Protein AF-A0A958J4R9-F1 (afdb_monomer_lite)

Foldseek 3Di:
DPDPQPFAPADPFARGDCVVVQVVQQVVCVVQQFAACVRHDVVCAKDWFWWWFDDPDTAIEIEMHHPDDQDPLLCQQPSHYYFYDRGDGSLSVCLQAQAGRHHAWGWDAGPVGITTTHHRVVPPQWPPSVCLSVPALEEETERADPVVVVCVVVVHDDPDDPPPDDDDDCSDRDRDNQWYHYQYQPDALLVQQCVQDVVDPVLNCSFQPPCVVVLVVCCVPPNNSVSSRVSLVRTDDPSSVVSSVVSSVVSVCVVCPPPPDRHTDRVPPPDDD

Structure (mmCIF, N/CA/C/O backbone):
data_AF-A0A958J4R9-F1
#
_entry.id   AF-A0A958J4R9-F1
#
loop_
_atom_site.group_PDB
_atom_site.id
_atom_site.type_symbol
_atom_site.label_atom_id
_atom_site.label_alt_id
_atom_site.label_comp_id
_atom_site.label_asym_id
_atom_site.label_entity_id
_atom_site.label_seq_id
_atom_site.pdbx_PDB_ins_code
_atom_site.Cartn_x
_atom_site.Cartn_y
_atom_site.Cartn_z
_atom_site.occupancy
_atom_site.B_iso_or_equiv
_atom_site.auth_seq_id
_atom_site.auth_comp_id
_atom_site.auth_asym_id
_atom_site.auth_atom_id
_atom_site.pdbx_PDB_model_num
ATOM 1 N N . LEU A 1 1 ? 3.960 20.049 -30.242 1.00 29.66 1 LEU A N 1
ATOM 2 C CA . LEU A 1 1 ? 3.487 18.645 -30.203 1.00 29.66 1 LEU A CA 1
ATOM 3 C C . LEU A 1 1 ? 3.230 18.275 -28.747 1.00 29.66 1 LEU A C 1
ATOM 5 O O . LEU A 1 1 ? 4.137 17.824 -28.060 1.00 29.66 1 LEU A O 1
ATOM 9 N N . GLN A 1 2 ? 2.024 18.574 -28.260 1.00 25.55 2 GLN A N 1
ATOM 10 C CA . GLN A 1 2 ? 1.554 18.160 -26.936 1.00 25.55 2 GLN A CA 1
ATOM 11 C C . GLN A 1 2 ? 1.418 16.635 -26.951 1.00 25.55 2 GLN A C 1
ATOM 13 O O . GLN A 1 2 ? 0.607 16.083 -27.693 1.00 25.55 2 GLN A O 1
ATOM 18 N N . TYR A 1 3 ? 2.280 15.953 -26.202 1.00 29.58 3 TYR A N 1
ATOM 19 C CA . TYR A 1 3 ? 2.218 14.510 -26.027 1.00 29.58 3 TYR A CA 1
ATOM 20 C C . TYR A 1 3 ? 0.980 14.177 -25.189 1.00 29.58 3 TYR A C 1
ATOM 22 O O . TYR A 1 3 ? 1.004 14.290 -23.970 1.00 29.58 3 TYR A O 1
ATOM 30 N N . MET A 1 4 ? -0.106 13.763 -25.846 1.00 29.11 4 MET A N 1
ATOM 31 C CA . MET A 1 4 ? -1.226 13.105 -25.176 1.00 29.11 4 MET A CA 1
ATOM 32 C C . MET A 1 4 ? -0.814 11.666 -24.843 1.00 29.11 4 MET A C 1
ATOM 34 O O . MET A 1 4 ? -1.057 10.740 -25.614 1.00 29.11 4 MET A O 1
ATOM 38 N N . SER A 1 5 ? -0.111 11.496 -23.727 1.00 31.83 5 SER A N 1
ATOM 39 C CA . SER A 1 5 ? 0.012 10.209 -23.042 1.00 31.83 5 SER A CA 1
ATOM 40 C C . SER A 1 5 ? -1.010 10.210 -21.900 1.00 31.83 5 SER A C 1
ATOM 42 O O . SER A 1 5 ? -1.130 11.239 -21.238 1.00 31.83 5 SER A O 1
ATOM 44 N N . PRO A 1 6 ? -1.760 9.122 -21.653 1.00 35.34 6 PRO A N 1
ATOM 45 C CA . PRO A 1 6 ? -2.768 9.062 -20.599 1.00 35.34 6 PRO A CA 1
ATOM 46 C C . PRO A 1 6 ? -2.082 8.839 -19.243 1.00 35.34 6 PRO A C 1
ATOM 48 O O . PRO A 1 6 ? -2.201 7.786 -18.632 1.00 35.34 6 PRO A O 1
ATOM 51 N N . GLY A 1 7 ? -1.290 9.812 -18.812 1.00 43.66 7 GLY A N 1
ATOM 52 C CA . GLY A 1 7 ? -0.827 9.956 -17.438 1.00 43.66 7 GLY A CA 1
ATOM 53 C C . GLY A 1 7 ? -1.322 11.311 -16.950 1.00 43.66 7 GLY A C 1
ATOM 54 O O . GLY A 1 7 ? -1.432 12.229 -17.768 1.00 43.66 7 GLY A O 1
ATOM 55 N N . PRO A 1 8 ? -1.691 11.457 -15.673 1.00 50.00 8 PRO A N 1
ATOM 56 C CA . PRO A 1 8 ? -2.162 12.744 -15.208 1.00 50.00 8 PRO A CA 1
ATOM 57 C C . PRO A 1 8 ? -1.070 13.798 -15.391 1.00 50.00 8 PRO A C 1
ATOM 59 O O . PRO A 1 8 ? 0.100 13.538 -15.105 1.00 50.00 8 PRO A O 1
ATOM 62 N N . ASN A 1 9 ? -1.444 14.959 -15.928 1.00 49.28 9 ASN A N 1
ATOM 63 C CA . ASN A 1 9 ? -0.485 16.019 -16.220 1.00 49.28 9 ASN A CA 1
ATOM 64 C C . ASN A 1 9 ? 0.274 16.407 -14.935 1.00 49.28 9 ASN A C 1
ATOM 66 O O . ASN A 1 9 ? -0.344 16.465 -13.875 1.00 49.28 9 ASN A O 1
ATOM 70 N N . PRO A 1 10 ? 1.589 16.668 -15.002 1.00 53.97 10 PRO A N 1
ATOM 71 C CA . PRO A 1 10 ? 2.354 17.099 -13.835 1.00 53.97 10 PRO A CA 1
ATOM 72 C C . PRO A 1 10 ? 1.806 18.419 -13.271 1.00 53.97 10 PRO A C 1
ATOM 74 O O . PRO A 1 10 ? 1.334 19.274 -14.027 1.00 53.97 10 PRO A O 1
ATOM 77 N N . SER A 1 11 ? 1.906 18.602 -11.953 1.00 56.19 11 SER A N 1
ATOM 78 C CA . SER A 1 11 ? 1.660 19.893 -11.296 1.00 56.19 11 SER A CA 1
ATOM 79 C C . SER A 1 11 ? 2.975 20.669 -11.129 1.00 56.19 11 SER A C 1
ATOM 81 O O . SER A 1 11 ? 4.057 20.160 -11.419 1.00 56.19 11 SER A O 1
ATOM 83 N N . SER A 1 12 ? 2.919 21.903 -10.620 1.00 56.91 12 SER A N 1
ATOM 84 C CA . SER A 1 12 ? 4.130 22.649 -10.237 1.00 56.91 12 SER A CA 1
ATOM 85 C C . SER A 1 12 ? 4.923 21.993 -9.095 1.00 56.91 12 SER A C 1
ATOM 87 O O . SER A 1 12 ? 6.078 22.354 -8.882 1.00 56.91 12 SER A O 1
ATOM 89 N N . SER A 1 13 ? 4.322 21.043 -8.369 1.00 56.84 13 SER A N 1
ATOM 90 C CA . SER A 1 13 ? 4.868 20.420 -7.157 1.00 56.84 13 SER A CA 1
ATOM 91 C C . SER A 1 13 ? 5.126 18.913 -7.271 1.00 56.84 13 SER A C 1
ATOM 93 O O . SER A 1 13 ? 5.737 18.344 -6.369 1.00 56.84 13 SER A O 1
ATOM 95 N N . SER A 1 14 ? 4.676 18.244 -8.340 1.00 60.44 14 SER A N 1
ATOM 96 C CA . SER A 1 14 ? 4.722 16.778 -8.433 1.00 60.44 14 SER A CA 1
ATOM 97 C C . SER A 1 14 ? 4.713 16.253 -9.867 1.00 60.44 14 SER A C 1
ATOM 99 O O . SER A 1 14 ? 4.284 16.929 -10.804 1.00 60.44 14 SER A O 1
ATOM 101 N N . ILE A 1 15 ? 5.179 15.013 -10.025 1.00 66.00 15 ILE A N 1
ATOM 102 C CA . ILE A 1 15 ? 5.263 14.331 -11.319 1.00 66.00 15 ILE A CA 1
ATOM 103 C C . ILE A 1 15 ? 3.874 13.966 -11.874 1.00 66.00 15 ILE A C 1
ATOM 105 O O . ILE A 1 15 ? 3.698 13.960 -13.093 1.00 66.00 15 ILE A O 1
ATOM 109 N N . PHE A 1 16 ? 2.897 13.688 -11.006 1.00 73.00 16 PHE A N 1
ATOM 110 C CA . PHE A 1 16 ? 1.566 13.204 -11.381 1.00 73.00 16 PHE A CA 1
ATOM 111 C C . PHE A 1 16 ? 0.450 13.998 -10.683 1.00 73.00 16 PHE A C 1
ATOM 113 O O . PHE A 1 16 ? 0.517 14.199 -9.476 1.00 73.00 16 PHE A O 1
ATOM 120 N N . ASP A 1 17 ? -0.614 14.366 -11.407 1.00 78.94 17 ASP A N 1
ATOM 121 C CA . ASP A 1 17 ? -1.880 14.863 -10.828 1.00 78.94 17 ASP A CA 1
ATOM 122 C C . ASP A 1 17 ? -2.847 13.705 -10.460 1.00 78.94 17 ASP A C 1
ATOM 124 O O . ASP A 1 17 ? -3.530 13.141 -11.315 1.00 78.94 17 ASP A O 1
ATOM 128 N N . PRO A 1 18 ? -2.986 13.317 -9.186 1.00 83.31 18 PRO A N 1
ATOM 129 C CA . PRO A 1 18 ? -3.821 12.173 -8.823 1.00 83.31 18 PRO A CA 1
ATOM 130 C C . PRO A 1 18 ? -5.334 12.382 -9.019 1.00 83.31 18 PRO A C 1
ATOM 132 O O . PRO A 1 18 ? -6.087 11.411 -8.902 1.00 83.31 18 PRO A O 1
ATOM 135 N N . SER A 1 19 ? -5.804 13.600 -9.314 1.00 85.88 19 SER A N 1
ATOM 136 C CA . SER A 1 19 ? -7.227 13.967 -9.252 1.00 85.88 19 SER A CA 1
ATOM 137 C C . SER A 1 19 ? -8.162 13.051 -10.059 1.00 85.88 19 SER A C 1
ATOM 139 O O . SER A 1 19 ? -9.163 12.597 -9.498 1.00 85.88 19 SER A O 1
ATOM 141 N N . PRO A 1 20 ? -7.867 12.678 -11.325 1.00 88.00 20 PRO A N 1
ATOM 142 C CA . PRO A 1 20 ? -8.750 11.794 -12.089 1.00 88.00 20 PRO A CA 1
ATOM 143 C C . PRO A 1 20 ? -8.896 10.400 -11.467 1.00 88.00 20 PRO A C 1
ATOM 145 O O . PRO A 1 20 ? -9.991 9.834 -11.460 1.00 88.00 20 PRO A O 1
ATOM 148 N N . LEU A 1 21 ? -7.803 9.844 -10.933 1.00 88.44 21 LEU A N 1
ATOM 149 C CA . LEU A 1 21 ? -7.826 8.539 -10.275 1.00 88.44 21 LEU A CA 1
ATOM 150 C C . LEU A 1 21 ? -8.550 8.628 -8.930 1.00 88.44 21 LEU A C 1
ATOM 152 O O . LEU A 1 21 ? -9.369 7.764 -8.635 1.00 88.44 21 LEU A O 1
ATOM 156 N N . MET A 1 22 ? -8.314 9.692 -8.162 1.00 90.38 22 MET A N 1
ATOM 157 C CA . MET A 1 22 ? -9.006 9.956 -6.900 1.00 90.38 22 MET A CA 1
ATOM 158 C C . MET A 1 22 ? -10.523 10.015 -7.091 1.00 90.38 22 MET A C 1
ATOM 160 O O . MET A 1 22 ? -11.245 9.256 -6.448 1.00 90.38 22 MET A O 1
ATOM 164 N N . HIS A 1 23 ? -11.006 10.806 -8.054 1.00 92.56 23 HIS A N 1
ATOM 165 C CA . HIS A 1 23 ? -12.432 10.867 -8.379 1.00 92.56 23 HIS A CA 1
ATOM 166 C C . HIS A 1 23 ? -12.994 9.515 -8.815 1.00 92.56 23 HIS A C 1
ATOM 168 O O . HIS A 1 23 ? -14.107 9.157 -8.432 1.00 92.56 23 HIS A O 1
ATOM 174 N N . ARG A 1 24 ? -12.236 8.742 -9.602 1.00 94.50 24 ARG A N 1
ATOM 175 C CA . ARG A 1 24 ? -12.678 7.416 -10.039 1.00 94.50 24 ARG A CA 1
ATOM 176 C C . ARG A 1 24 ? -12.790 6.435 -8.872 1.00 94.50 24 ARG A C 1
ATOM 178 O O . ARG A 1 24 ? -13.734 5.651 -8.846 1.00 94.50 24 ARG A O 1
ATOM 185 N N . VAL A 1 25 ? -11.851 6.469 -7.929 1.00 94.44 25 VAL A N 1
ATOM 186 C CA . VAL A 1 25 ? -11.889 5.628 -6.726 1.00 94.44 25 VAL A CA 1
ATOM 187 C C . VAL A 1 25 ? -13.070 6.019 -5.839 1.00 94.44 25 VAL A C 1
ATOM 189 O O . VAL A 1 25 ? -13.807 5.131 -5.424 1.00 94.44 25 VAL A O 1
ATOM 192 N N . ASP A 1 26 ? -13.318 7.315 -5.624 1.00 94.50 26 ASP A N 1
ATOM 193 C CA . ASP A 1 26 ? -14.483 7.783 -4.858 1.00 94.50 26 ASP A CA 1
ATOM 194 C C . ASP A 1 26 ? -15.811 7.381 -5.510 1.00 94.50 26 ASP A C 1
ATOM 196 O O . ASP A 1 26 ? -16.726 6.931 -4.823 1.00 94.50 26 ASP A O 1
ATOM 200 N N . GLN A 1 27 ? -15.920 7.485 -6.838 1.00 95.75 27 GLN A N 1
ATOM 201 C CA . GLN A 1 27 ? -17.094 6.996 -7.570 1.00 95.75 27 GLN A CA 1
ATOM 202 C C . GLN A 1 27 ? -17.339 5.512 -7.299 1.00 95.75 27 GLN A C 1
ATOM 204 O O . GLN A 1 27 ? -18.442 5.141 -6.919 1.00 95.75 27 GLN A O 1
ATOM 209 N N . VAL A 1 28 ? -16.303 4.677 -7.430 1.00 95.50 28 VAL A N 1
ATOM 210 C CA . VAL A 1 28 ? -16.421 3.238 -7.163 1.00 95.50 28 VAL A CA 1
ATOM 211 C C . VAL A 1 28 ? -16.805 2.991 -5.706 1.00 95.50 28 VAL A C 1
ATOM 213 O O . VAL A 1 28 ? -17.720 2.222 -5.450 1.00 95.50 28 VAL A O 1
ATOM 216 N N . ILE A 1 29 ? -16.168 3.657 -4.743 1.00 92.94 29 ILE A N 1
ATOM 217 C CA . ILE A 1 29 ? -16.528 3.540 -3.323 1.00 92.94 29 ILE A CA 1
ATOM 218 C C . ILE A 1 29 ? -18.026 3.815 -3.118 1.00 92.94 29 ILE A C 1
ATOM 220 O O . ILE A 1 29 ? -18.712 3.012 -2.486 1.00 92.94 29 ILE A O 1
ATOM 224 N N . ASN A 1 30 ? -18.543 4.895 -3.704 1.00 92.62 30 ASN A N 1
ATOM 225 C CA . ASN A 1 30 ? -19.950 5.277 -3.598 1.00 92.62 30 ASN A CA 1
ATOM 226 C C . ASN A 1 30 ? -20.892 4.278 -4.285 1.00 92.62 30 ASN A C 1
ATOM 228 O O . ASN A 1 30 ? -21.928 3.934 -3.714 1.00 92.62 30 ASN A O 1
ATOM 232 N N . ASP A 1 31 ? -20.519 3.763 -5.460 1.00 94.25 31 ASP A N 1
ATOM 233 C CA . ASP A 1 31 ? -21.288 2.750 -6.195 1.00 94.25 31 ASP A CA 1
ATOM 234 C C . ASP A 1 31 ? -21.463 1.451 -5.379 1.00 94.25 31 ASP A C 1
ATOM 236 O O . ASP A 1 31 ? -22.452 0.737 -5.548 1.00 94.25 31 ASP A O 1
ATOM 240 N N . TYR A 1 32 ? -20.533 1.162 -4.460 1.00 91.38 32 TYR A N 1
ATOM 241 C CA . TYR A 1 32 ? -20.578 0.016 -3.542 1.00 91.38 32 TYR A CA 1
ATOM 242 C C . TYR A 1 32 ? -21.042 0.376 -2.116 1.00 91.38 32 TYR A C 1
ATOM 244 O O . TYR A 1 32 ? -20.835 -0.402 -1.185 1.00 91.38 32 TYR A O 1
ATOM 252 N N . GLY A 1 33 ? -21.708 1.522 -1.942 1.00 88.62 33 GLY A N 1
ATOM 253 C CA . GLY A 1 33 ? -22.355 1.920 -0.688 1.00 88.62 33 GLY A CA 1
ATOM 254 C C . GLY A 1 33 ? -21.563 2.906 0.174 1.00 88.62 33 GLY A C 1
ATOM 255 O O . GLY A 1 33 ? -22.112 3.424 1.138 1.00 88.62 33 GLY A O 1
ATOM 256 N N . GLY A 1 34 ? -20.325 3.247 -0.171 1.00 90.56 34 GLY A N 1
ATOM 257 C CA . GLY A 1 34 ? -19.496 4.158 0.623 1.00 90.56 34 GLY A CA 1
ATOM 258 C C . GLY A 1 34 ? -18.770 3.468 1.781 1.00 90.56 34 GLY A C 1
ATOM 259 O O . GLY A 1 34 ? -18.826 2.245 1.941 1.00 90.56 34 GLY A O 1
ATOM 260 N N . LEU A 1 35 ? -18.055 4.257 2.590 1.00 90.25 35 LEU A N 1
ATOM 261 C CA . LEU A 1 35 ? -17.209 3.738 3.679 1.00 90.25 35 LEU A CA 1
ATOM 262 C C . LEU A 1 35 ? -17.711 4.083 5.086 1.00 90.25 35 LEU A C 1
ATOM 264 O O . LEU A 1 35 ? -17.036 3.728 6.062 1.00 90.25 35 LEU A O 1
ATOM 268 N N . THR A 1 36 ? -18.893 4.697 5.213 1.00 92.88 36 THR A N 1
ATOM 269 C CA . THR A 1 36 ? -19.498 4.912 6.536 1.00 92.88 36 THR A CA 1
ATOM 270 C C . THR A 1 36 ? -19.785 3.573 7.226 1.00 92.88 36 THR A C 1
ATOM 272 O O . THR A 1 36 ? -20.095 2.580 6.551 1.00 92.88 36 THR A O 1
ATOM 275 N N . PRO A 1 37 ? -19.710 3.505 8.565 1.00 91.00 37 PRO A N 1
ATOM 276 C CA . PRO A 1 37 ? -19.964 2.283 9.314 1.00 91.00 37 PRO A CA 1
ATOM 277 C C . PRO A 1 37 ? -21.360 1.666 9.104 1.00 91.00 37 PRO A C 1
ATOM 279 O O . PRO A 1 37 ? -21.523 0.465 9.325 1.00 91.00 37 PRO A O 1
ATOM 282 N N . GLU A 1 38 ? -22.352 2.453 8.684 1.00 91.50 38 GLU A N 1
ATOM 283 C CA . GLU A 1 38 ? -23.740 2.031 8.438 1.00 91.50 38 GLU A CA 1
ATOM 284 C C . GLU A 1 38 ? -23.954 1.512 7.017 1.00 91.50 38 GLU A C 1
ATOM 286 O O . GLU A 1 38 ? -24.817 0.660 6.804 1.00 91.50 38 GLU A O 1
ATOM 291 N N . LYS A 1 39 ? -23.208 2.042 6.039 1.00 90.81 39 LYS A N 1
ATOM 292 C CA . LYS A 1 39 ? -23.419 1.713 4.626 1.00 90.81 39 LYS A CA 1
ATOM 293 C C . LYS A 1 39 ? -22.443 0.673 4.086 1.00 90.81 39 LYS A C 1
ATOM 295 O O . LYS A 1 39 ? -22.787 -0.058 3.157 1.00 90.81 39 LYS A O 1
ATOM 300 N N . ARG A 1 40 ? -21.233 0.594 4.649 1.00 90.38 40 ARG A N 1
ATOM 301 C CA . ARG A 1 40 ? -20.223 -0.381 4.219 1.00 90.38 40 ARG A CA 1
ATOM 302 C C . ARG A 1 40 ? -20.650 -1.817 4.528 1.00 90.38 40 ARG A C 1
ATOM 304 O O . ARG A 1 40 ? -21.545 -2.067 5.333 1.00 90.38 40 ARG A O 1
ATOM 311 N N . ALA A 1 41 ? -19.955 -2.782 3.924 1.00 87.50 41 ALA A N 1
ATOM 312 C CA . ALA A 1 41 ? -20.209 -4.204 4.151 1.00 87.50 41 ALA A CA 1
ATOM 313 C C . ALA A 1 41 ? -20.263 -4.540 5.664 1.00 87.50 41 ALA A C 1
ATOM 315 O O . ALA A 1 41 ? -19.323 -4.201 6.383 1.00 87.50 41 ALA A O 1
ATOM 316 N N . PRO A 1 42 ? -21.286 -5.264 6.171 1.00 88.25 42 PRO A N 1
ATOM 317 C CA . PRO A 1 42 ? -21.460 -5.492 7.614 1.00 88.25 42 PRO A CA 1
ATOM 318 C C . PRO A 1 42 ? -20.300 -6.220 8.313 1.00 88.25 42 PRO A C 1
ATOM 320 O O . PRO A 1 42 ? -20.158 -6.146 9.539 1.00 88.25 42 PRO A O 1
ATOM 323 N N . CYS A 1 43 ? -19.480 -6.952 7.553 1.00 90.06 43 CYS A N 1
ATOM 324 C CA . CYS A 1 43 ? -18.269 -7.610 8.042 1.00 90.06 43 CYS A CA 1
ATOM 325 C C . CYS A 1 43 ? -17.089 -6.641 8.243 1.00 90.06 43 CYS A C 1
ATOM 327 O O . CYS A 1 43 ? -16.187 -6.945 9.021 1.00 90.06 43 CYS A O 1
ATOM 329 N N . LEU A 1 44 ? -17.103 -5.470 7.602 1.00 90.75 44 LEU A N 1
ATOM 330 C CA . LEU A 1 44 ? -16.061 -4.454 7.700 1.00 90.75 44 LEU A CA 1
ATOM 331 C C . LEU A 1 44 ? -16.312 -3.563 8.924 1.00 90.75 44 LEU A C 1
ATOM 333 O O . LEU A 1 44 ? -17.081 -2.603 8.886 1.00 90.75 44 LEU A O 1
ATOM 337 N N . LYS A 1 45 ? -15.689 -3.912 10.053 1.00 90.88 45 LYS A N 1
ATOM 338 C CA . LYS A 1 45 ? -15.938 -3.249 11.347 1.00 90.88 45 LYS A CA 1
ATOM 339 C C . LYS A 1 45 ? -15.193 -1.936 11.533 1.00 90.88 45 LYS A C 1
ATOM 341 O O . LYS A 1 45 ? -15.732 -1.045 12.185 1.00 90.88 45 LYS A O 1
ATOM 346 N N . ALA A 1 46 ? -14.014 -1.811 10.938 1.00 92.62 46 ALA A N 1
ATOM 347 C CA . ALA A 1 46 ? -13.174 -0.624 10.986 1.00 92.62 46 ALA A CA 1
ATOM 348 C C . ALA A 1 46 ? -12.385 -0.493 9.679 1.00 92.62 46 ALA A C 1
ATOM 350 O O . ALA A 1 46 ? -12.060 -1.500 9.048 1.00 92.62 46 ALA A O 1
ATOM 351 N N . ILE A 1 47 ? -12.076 0.742 9.296 1.00 93.88 47 ILE A N 1
ATOM 352 C CA . ILE A 1 47 ? -11.152 1.071 8.208 1.00 93.88 47 ILE A CA 1
ATOM 353 C C . ILE A 1 47 ? -10.203 2.132 8.750 1.00 93.88 47 ILE A C 1
ATOM 355 O O . ILE A 1 47 ? -10.657 3.094 9.368 1.00 93.88 47 ILE A O 1
ATOM 359 N N . GLY A 1 48 ? -8.905 1.944 8.530 1.00 93.56 48 GLY A N 1
ATOM 360 C CA . GLY A 1 48 ? -7.865 2.876 8.942 1.00 93.56 48 GLY A CA 1
ATOM 361 C C . GLY A 1 48 ? -6.917 3.174 7.787 1.00 93.56 48 GLY A C 1
ATOM 362 O O . GLY A 1 48 ? -6.577 2.271 7.024 1.00 93.56 48 GLY A O 1
ATOM 363 N N . VAL A 1 49 ? -6.490 4.427 7.668 1.00 94.44 49 VAL A N 1
ATOM 364 C CA . VAL A 1 49 ? -5.509 4.881 6.681 1.00 94.44 49 VAL A CA 1
ATOM 365 C C . VAL A 1 49 ? -4.419 5.660 7.407 1.00 94.44 49 VAL A C 1
ATOM 367 O O . VAL A 1 49 ? -4.692 6.684 8.030 1.00 94.44 49 VAL A O 1
ATOM 370 N N . MET A 1 50 ? -3.191 5.146 7.354 1.00 93.56 50 MET A N 1
ATOM 371 C CA . MET A 1 50 ? -2.024 5.773 7.973 1.00 93.56 50 MET A CA 1
ATOM 372 C C . MET A 1 50 ? -1.395 6.772 7.005 1.00 93.56 50 MET A C 1
ATOM 374 O O . MET A 1 50 ? -1.103 6.421 5.864 1.00 93.56 50 MET A O 1
ATOM 378 N N . ALA A 1 51 ? -1.145 7.989 7.462 1.00 92.94 51 ALA A N 1
ATOM 379 C CA . ALA A 1 51 ? -0.422 9.016 6.726 1.00 92.94 51 ALA A CA 1
ATOM 380 C C . ALA A 1 51 ? 0.615 9.682 7.638 1.00 92.94 51 ALA A C 1
ATOM 382 O O . ALA A 1 51 ? 0.644 9.454 8.850 1.00 92.94 51 ALA A O 1
ATOM 383 N N . THR A 1 52 ? 1.471 10.512 7.053 1.00 91.75 52 THR A N 1
ATOM 384 C CA . THR A 1 52 ? 2.484 11.266 7.793 1.00 91.75 52 THR A CA 1
ATOM 385 C C . THR A 1 52 ? 2.185 12.753 7.677 1.00 91.75 52 THR A C 1
ATOM 387 O O . THR A 1 52 ? 2.090 13.266 6.566 1.00 91.75 52 THR A O 1
ATOM 390 N N . VAL A 1 53 ? 2.072 13.463 8.800 1.00 89.19 53 VAL A N 1
ATOM 391 C CA . VAL A 1 53 ? 1.970 14.930 8.800 1.00 89.19 53 VAL A CA 1
ATOM 392 C C . VAL A 1 53 ? 3.296 15.529 8.338 1.00 89.19 53 VAL A C 1
ATOM 394 O O . VAL A 1 53 ? 4.365 15.203 8.867 1.00 89.19 53 VAL A O 1
ATOM 397 N N . GLU A 1 54 ? 3.218 16.399 7.336 1.00 85.00 54 GLU A N 1
ATOM 398 C CA . GLU A 1 54 ? 4.345 17.165 6.823 1.00 85.00 54 GLU A CA 1
ATOM 399 C C . GLU A 1 54 ? 4.750 18.254 7.825 1.00 85.00 54 GLU A C 1
ATOM 401 O O . GLU A 1 54 ? 3.920 18.993 8.352 1.00 85.00 54 GLU A O 1
ATOM 406 N N . GLY A 1 55 ? 6.049 18.367 8.097 1.00 81.25 55 GLY A N 1
ATOM 407 C CA . GLY A 1 55 ? 6.577 19.364 9.020 1.00 81.25 55 GLY A CA 1
ATOM 408 C C . GLY A 1 55 ? 7.993 19.046 9.485 1.00 81.25 55 GLY A C 1
ATOM 409 O O . GLY A 1 55 ? 8.594 18.049 9.079 1.00 81.25 55 GLY A O 1
ATOM 410 N N . ALA A 1 56 ? 8.527 19.902 10.362 1.00 74.88 56 ALA A N 1
ATOM 411 C CA . ALA A 1 56 ? 9.862 19.727 10.943 1.00 74.88 56 ALA A CA 1
ATOM 412 C C . ALA A 1 56 ? 9.979 18.424 11.755 1.00 74.88 56 ALA A C 1
ATOM 414 O O . ALA A 1 56 ? 11.014 17.761 11.720 1.00 74.88 56 ALA A O 1
ATOM 415 N N . THR A 1 57 ? 8.894 18.038 12.430 1.00 75.81 57 THR A N 1
ATOM 416 C CA . THR A 1 57 ? 8.765 16.753 13.115 1.00 75.81 57 THR A CA 1
ATOM 417 C C . THR A 1 57 ? 7.730 15.922 12.377 1.00 75.81 57 THR A C 1
ATOM 419 O O . THR A 1 57 ? 6.550 16.264 12.372 1.00 75.81 57 THR A O 1
ATOM 422 N N . ARG A 1 58 ? 8.168 14.825 11.755 1.00 80.44 58 ARG A N 1
ATOM 423 C CA . ARG A 1 58 ? 7.259 13.873 11.108 1.00 80.44 58 ARG A CA 1
ATOM 424 C C . ARG A 1 58 ? 6.405 13.202 12.172 1.00 80.44 58 ARG A C 1
ATOM 426 O O . ARG A 1 58 ? 6.944 12.599 13.099 1.00 80.44 58 ARG A O 1
ATOM 433 N N . LYS A 1 59 ? 5.090 13.301 12.019 1.00 85.88 59 LYS A N 1
ATOM 434 C CA . LYS A 1 59 ? 4.123 12.770 12.977 1.00 85.88 59 LYS A CA 1
ATOM 435 C C . LYS A 1 59 ? 3.179 11.807 12.258 1.00 85.88 59 LYS A C 1
ATOM 437 O O . LYS A 1 59 ? 2.488 12.246 11.339 1.00 85.88 59 LYS A O 1
ATOM 442 N N . PRO A 1 60 ? 3.152 10.516 12.617 1.00 90.19 60 PRO A N 1
ATOM 443 C CA . PRO A 1 60 ? 2.226 9.581 11.997 1.00 90.19 60 PRO A CA 1
ATOM 444 C C . PRO A 1 60 ? 0.802 9.845 12.500 1.00 90.19 60 PRO A C 1
ATOM 446 O O . PRO A 1 60 ? 0.588 10.048 13.698 1.00 90.19 60 PRO A O 1
ATOM 449 N N . ILE A 1 61 ? -0.168 9.816 11.592 1.00 91.25 61 ILE A N 1
ATOM 450 C CA . ILE A 1 61 ? -1.588 9.997 11.895 1.00 91.25 61 ILE A CA 1
ATOM 451 C C . ILE A 1 61 ? -2.412 8.908 11.209 1.00 91.25 61 ILE A C 1
ATOM 453 O O . ILE A 1 61 ? -2.265 8.634 10.018 1.00 91.25 61 ILE A O 1
ATOM 457 N N . LEU A 1 62 ? -3.292 8.276 11.978 1.00 93.19 62 LEU A N 1
ATOM 458 C CA . LEU A 1 62 ? -4.235 7.270 11.525 1.00 93.19 62 LEU A CA 1
ATOM 459 C C . LEU A 1 62 ? -5.619 7.905 11.384 1.00 93.19 62 LEU A C 1
ATOM 461 O O . LEU A 1 62 ? -6.282 8.199 12.378 1.00 93.19 62 LEU A O 1
ATOM 465 N N . PHE A 1 63 ? -6.089 8.051 10.151 1.00 94.38 63 PHE A N 1
ATOM 466 C CA . PHE A 1 63 ? -7.486 8.373 9.875 1.00 94.38 63 PHE A CA 1
ATOM 467 C C . PHE A 1 63 ? -8.319 7.106 9.995 1.00 94.38 63 PHE A C 1
ATOM 469 O O . PHE A 1 63 ? -8.032 6.121 9.314 1.00 94.38 63 PHE A O 1
ATOM 476 N N . MET A 1 64 ? -9.333 7.103 10.857 1.00 93.69 64 MET A N 1
ATOM 477 C CA . MET A 1 64 ? -10.059 5.884 11.195 1.00 93.69 64 MET A CA 1
ATOM 478 C C . MET A 1 64 ? -11.571 6.075 11.207 1.00 93.69 64 MET A C 1
ATOM 480 O O . MET A 1 64 ? -12.094 6.925 11.920 1.00 93.69 64 MET A O 1
ATOM 484 N N . SER A 1 65 ? -12.273 5.194 10.494 1.00 93.56 65 SER A N 1
ATOM 485 C CA . SER A 1 65 ? -13.729 5.058 10.547 1.00 93.56 65 SER A CA 1
ATOM 486 C C . SER A 1 65 ? -14.109 3.732 11.204 1.00 93.56 65 SER A C 1
ATOM 488 O O . SER A 1 65 ? -13.891 2.647 10.652 1.00 93.56 65 SER A O 1
ATOM 490 N N . SER A 1 66 ? -14.684 3.794 12.405 1.00 92.12 66 SER A N 1
ATOM 491 C CA . SER A 1 66 ? -15.016 2.627 13.231 1.00 92.12 66 SER A CA 1
ATOM 492 C C . SER A 1 66 ? -16.184 2.923 14.171 1.00 92.12 66 SER A C 1
ATOM 494 O O . SER A 1 66 ? -16.236 3.993 14.769 1.00 92.12 66 SER A O 1
ATOM 496 N N . HIS A 1 67 ? -17.059 1.932 14.381 1.00 87.00 67 HIS A N 1
ATOM 497 C CA . HIS A 1 67 ? -18.097 1.971 15.428 1.00 87.00 67 HIS A CA 1
ATOM 498 C C . HIS A 1 67 ? -17.509 1.973 16.844 1.00 87.00 67 HIS A C 1
ATOM 500 O O . HIS A 1 67 ? -18.138 2.431 17.794 1.00 87.00 67 HIS A O 1
ATOM 506 N N . LYS A 1 68 ? -16.302 1.418 16.999 1.00 87.31 68 LYS A N 1
ATOM 507 C CA . LYS A 1 68 ? -15.604 1.304 18.279 1.00 87.31 68 LYS A CA 1
ATOM 508 C C . LYS A 1 68 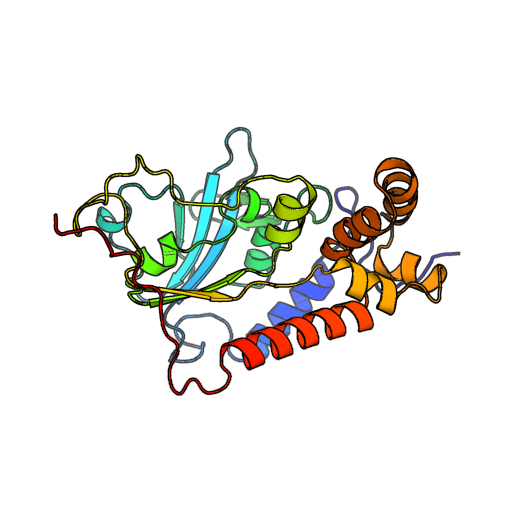? -14.359 2.179 18.256 1.00 87.31 68 LYS A C 1
ATOM 510 O O . LYS A 1 68 ? -13.485 1.987 17.406 1.00 87.31 68 LYS A O 1
ATOM 515 N N . ARG A 1 69 ? -14.262 3.093 19.220 1.00 90.69 69 ARG A N 1
ATOM 516 C CA . ARG A 1 69 ? -13.023 3.823 19.501 1.00 90.69 69 ARG A CA 1
ATOM 517 C C . ARG A 1 69 ? -12.069 2.937 20.304 1.00 90.69 69 ARG A C 1
ATOM 519 O O . ARG A 1 69 ? -12.505 2.138 21.133 1.00 90.69 69 ARG A O 1
ATOM 526 N N . ILE A 1 70 ? -10.778 3.058 20.019 1.00 88.69 70 ILE A N 1
ATOM 527 C CA . ILE A 1 70 ? -9.715 2.441 20.813 1.00 88.69 70 ILE A CA 1
ATOM 528 C C . ILE A 1 70 ? -9.689 3.146 22.172 1.00 88.69 70 ILE A C 1
ATOM 530 O O . ILE A 1 70 ? -9.760 4.374 22.229 1.00 88.69 70 ILE A O 1
ATOM 534 N N . ASP A 1 71 ? -9.626 2.368 23.251 1.00 86.00 71 ASP A N 1
ATOM 535 C CA . ASP A 1 71 ? -9.532 2.900 24.611 1.00 86.00 71 ASP A CA 1
ATOM 536 C C . ASP A 1 71 ? -8.258 3.748 24.760 1.00 86.00 71 ASP A C 1
ATOM 538 O O . ASP A 1 71 ? -7.198 3.384 24.251 1.00 86.00 71 ASP A O 1
ATOM 542 N N . GLN A 1 72 ? -8.339 4.864 25.479 1.00 83.81 72 GLN A N 1
ATOM 543 C CA . GLN A 1 72 ? -7.193 5.726 25.747 1.00 83.81 72 GLN A CA 1
ATOM 544 C C . GLN A 1 72 ? -6.066 4.973 26.470 1.00 83.81 72 GLN A C 1
ATOM 546 O O . GLN A 1 72 ? -4.893 5.224 26.198 1.00 83.81 72 GLN A O 1
ATOM 551 N N . GLN A 1 73 ? -6.395 4.007 27.333 1.00 82.81 73 GLN A N 1
ATOM 552 C CA . GLN A 1 73 ? -5.385 3.153 27.969 1.00 82.81 73 GLN A CA 1
ATOM 553 C C . GLN A 1 73 ? -4.655 2.282 26.938 1.00 82.81 73 GLN A C 1
ATOM 555 O O . GLN A 1 73 ? -3.432 2.167 26.975 1.00 82.81 73 GLN A O 1
ATOM 560 N N . MET A 1 74 ? -5.390 1.763 25.951 1.00 81.25 74 MET A N 1
ATOM 561 C CA . MET A 1 74 ? -4.844 1.004 24.820 1.00 81.25 74 MET A CA 1
ATOM 562 C C . MET A 1 74 ? -4.071 1.877 23.831 1.00 81.25 74 MET A C 1
ATOM 564 O O . MET A 1 74 ? -3.446 1.335 22.926 1.00 81.25 74 MET A O 1
ATOM 568 N N . MET A 1 75 ? -4.092 3.203 23.978 1.00 84.56 75 MET A N 1
ATOM 569 C CA . MET A 1 75 ? -3.275 4.140 23.202 1.00 84.56 75 MET A CA 1
ATOM 570 C C . MET A 1 75 ? -1.966 4.511 23.899 1.00 84.56 75 MET A C 1
ATOM 572 O O . MET A 1 75 ? -1.124 5.169 23.286 1.00 84.56 75 MET A O 1
ATOM 576 N N . ALA A 1 76 ? -1.752 4.068 25.144 1.00 82.00 76 ALA A N 1
ATOM 577 C CA . ALA A 1 76 ? -0.471 4.239 25.811 1.00 82.00 76 ALA A CA 1
ATOM 578 C C . ALA A 1 76 ? 0.646 3.658 24.928 1.00 82.00 76 ALA A C 1
ATOM 580 O O . ALA A 1 76 ? 0.613 2.488 24.538 1.00 82.00 76 ALA A O 1
ATOM 581 N N . GLY A 1 77 ? 1.597 4.514 24.556 1.00 77.25 77 GLY A N 1
ATOM 582 C CA . GLY A 1 77 ? 2.755 4.130 23.754 1.00 77.25 77 GLY A CA 1
ATOM 583 C C . GLY A 1 77 ? 2.565 3.966 22.268 1.00 77.25 77 GLY A C 1
ATOM 584 O O . GLY A 1 77 ? 3.504 3.555 21.589 1.00 77.25 77 GLY A O 1
ATOM 585 N N . ALA A 1 78 ? 1.392 4.308 21.747 1.00 81.81 78 ALA A N 1
ATOM 586 C CA . ALA A 1 78 ? 1.245 4.472 20.315 1.00 81.81 78 ALA A CA 1
ATOM 587 C C . ALA A 1 78 ? 2.170 5.603 19.833 1.00 81.81 78 ALA A C 1
ATOM 589 O O . ALA A 1 78 ? 2.172 6.705 20.381 1.00 81.81 78 ALA A O 1
ATOM 590 N N . PHE A 1 79 ? 2.939 5.338 18.778 1.00 82.44 79 PHE A N 1
ATOM 591 C CA . PHE A 1 79 ? 3.788 6.337 18.117 1.00 82.44 79 PHE A CA 1
ATOM 592 C C . PHE A 1 79 ? 3.039 7.111 17.022 1.00 82.44 79 PHE A C 1
ATOM 594 O O . PHE A 1 79 ? 3.657 7.648 16.109 1.00 82.44 79 PHE A O 1
ATOM 601 N N . TYR A 1 80 ? 1.710 7.137 17.082 1.00 87.06 80 TYR A N 1
ATOM 602 C CA . TYR A 1 80 ? 0.843 7.775 16.102 1.00 87.06 80 TYR A CA 1
ATOM 603 C C . TYR A 1 80 ? -0.401 8.339 16.787 1.00 87.06 80 TYR A C 1
ATOM 605 O O . TYR A 1 80 ? -0.808 7.873 17.853 1.00 87.06 80 TYR A O 1
ATOM 613 N N . GLU A 1 81 ? -1.030 9.316 16.146 1.00 89.38 81 GLU A N 1
ATOM 614 C CA . GLU A 1 81 ? -2.318 9.863 16.577 1.00 89.38 81 GLU A CA 1
ATOM 615 C C . GLU A 1 81 ? -3.477 9.286 15.782 1.00 89.38 81 GLU A C 1
ATOM 617 O O . GLU A 1 81 ? -3.283 8.730 14.704 1.00 89.38 81 GLU A O 1
ATOM 622 N N . ILE A 1 82 ? -4.696 9.426 16.303 1.00 91.00 82 ILE A N 1
ATOM 623 C CA . ILE A 1 82 ? -5.900 8.951 15.625 1.00 91.00 82 ILE A CA 1
ATOM 624 C C . ILE A 1 82 ? -6.845 10.117 15.383 1.00 91.00 82 ILE A C 1
ATOM 626 O O . ILE A 1 82 ? -7.282 10.767 16.329 1.00 91.00 82 ILE A O 1
ATOM 630 N N . CYS A 1 83 ? -7.218 10.307 14.122 1.00 92.12 83 CYS A N 1
ATOM 631 C CA . CYS A 1 83 ? -8.329 11.157 13.724 1.00 92.12 83 CYS A CA 1
ATOM 632 C C . CYS A 1 83 ? -9.530 10.263 13.395 1.00 92.12 83 CYS A C 1
ATOM 634 O O . CYS A 1 83 ? -9.487 9.472 12.448 1.00 92.12 83 CYS A O 1
ATOM 636 N N . TYR A 1 84 ? -10.585 10.346 14.206 1.00 92.19 84 TYR A N 1
ATOM 637 C CA . TYR A 1 84 ? -11.810 9.584 13.979 1.00 92.19 84 TYR A CA 1
ATOM 638 C C . TYR A 1 84 ? -12.714 10.323 13.001 1.00 92.19 84 TYR A C 1
ATOM 640 O O . TYR A 1 84 ? -13.046 11.481 13.224 1.00 92.19 84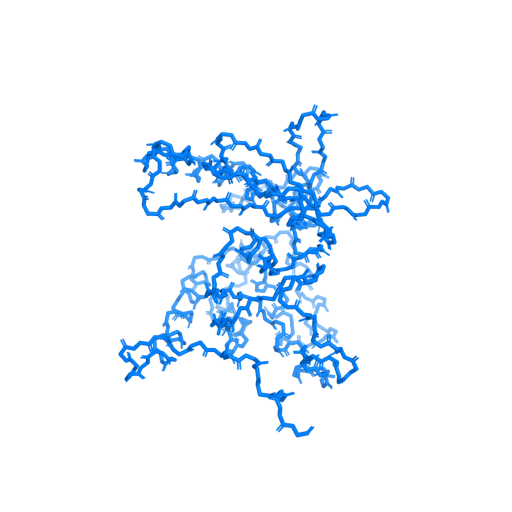 TYR A O 1
ATOM 648 N N . LEU A 1 85 ? -13.139 9.629 11.951 1.00 91.25 85 LEU A N 1
ATOM 649 C CA . LEU A 1 85 ? -14.001 10.169 10.908 1.00 91.25 85 LEU A CA 1
ATOM 650 C C . LEU A 1 85 ? -15.176 9.226 10.671 1.00 91.25 85 LEU A C 1
ATOM 652 O O . LEU A 1 85 ? -15.009 8.004 10.676 1.00 91.25 85 LEU A O 1
ATOM 656 N N . ASP A 1 86 ? -16.353 9.785 10.404 1.00 88.62 86 ASP A N 1
ATOM 657 C CA . ASP A 1 86 ? -17.516 8.979 10.027 1.00 88.62 86 ASP A CA 1
ATOM 658 C C . ASP A 1 86 ? -17.270 8.291 8.680 1.00 88.62 86 ASP A C 1
ATOM 660 O O . ASP A 1 86 ? -17.517 7.095 8.528 1.00 88.62 86 ASP A O 1
ATOM 664 N N . GLU A 1 87 ? -16.685 9.005 7.718 1.00 89.25 87 GLU A N 1
ATOM 665 C CA . GLU A 1 87 ? -16.403 8.487 6.384 1.00 89.25 87 GLU A CA 1
ATOM 666 C C . GLU A 1 87 ? -14.952 8.720 5.966 1.00 89.25 87 GLU A C 1
ATOM 668 O O . GLU A 1 87 ? -14.366 9.773 6.210 1.00 89.25 87 GLU A O 1
ATOM 673 N N . LEU A 1 88 ? -14.381 7.722 5.291 1.00 91.94 88 LEU A N 1
ATOM 674 C CA . LEU A 1 88 ? -13.112 7.857 4.592 1.00 91.94 88 LEU A CA 1
ATOM 675 C C . LEU A 1 88 ? -13.371 7.936 3.087 1.00 91.94 88 LEU A C 1
ATOM 677 O O . LEU A 1 88 ? -14.113 7.138 2.524 1.00 91.94 88 LEU A O 1
ATOM 681 N N . HIS A 1 89 ? -12.700 8.877 2.440 1.00 92.19 89 HIS A N 1
ATOM 682 C CA . HIS A 1 89 ? -12.669 9.047 0.987 1.00 92.19 89 HIS A CA 1
ATOM 683 C C . HIS A 1 89 ? -11.317 8.647 0.393 1.00 92.19 89 HIS A C 1
ATOM 685 O O . HIS A 1 89 ? -10.318 8.551 1.117 1.00 92.19 89 HIS A O 1
ATOM 691 N N . ALA A 1 90 ? -11.264 8.506 -0.933 1.00 94.00 90 ALA A N 1
ATOM 692 C CA . ALA A 1 90 ? -10.048 8.230 -1.694 1.00 94.00 90 ALA A CA 1
ATOM 693 C C . ALA A 1 90 ? -8.917 9.202 -1.340 1.00 94.00 90 ALA A C 1
ATOM 695 O O . ALA A 1 90 ? -7.764 8.788 -1.246 1.00 94.00 90 ALA A O 1
ATOM 696 N N . LYS A 1 91 ? -9.246 10.470 -1.060 1.00 91.62 91 LYS A N 1
ATOM 697 C CA . LYS A 1 91 ? -8.292 11.507 -0.645 1.00 91.62 91 LYS A CA 1
ATOM 698 C C . LYS A 1 91 ? -7.408 11.094 0.545 1.00 91.62 91 LYS A C 1
ATOM 700 O O . LYS A 1 91 ? -6.219 11.390 0.525 1.00 91.62 91 LYS A O 1
ATOM 705 N N . HIS A 1 92 ? -7.928 10.344 1.523 1.00 93.81 92 HIS A N 1
ATOM 706 C CA . HIS A 1 92 ? -7.112 9.812 2.629 1.00 93.81 92 HIS A CA 1
ATOM 707 C C . HIS A 1 92 ? -6.109 8.763 2.138 1.00 93.81 92 HIS A C 1
ATOM 709 O O . HIS A 1 92 ? -4.951 8.766 2.546 1.00 93.81 92 HIS A O 1
ATOM 715 N N . GLY A 1 93 ? -6.531 7.881 1.226 1.00 93.62 93 GLY A N 1
ATOM 716 C CA . GLY A 1 93 ? -5.639 6.911 0.587 1.00 93.62 93 GLY A CA 1
ATOM 717 C C . GLY A 1 93 ? -4.547 7.590 -0.242 1.00 93.62 93 GLY A C 1
ATOM 718 O O . GLY A 1 93 ? -3.391 7.186 -0.184 1.00 93.62 93 GLY A O 1
ATOM 719 N N . PHE A 1 94 ? -4.883 8.668 -0.953 1.00 93.00 94 PHE A N 1
ATOM 720 C CA . PHE A 1 94 ? -3.900 9.471 -1.682 1.00 93.00 94 PHE A CA 1
ATOM 721 C C . PHE A 1 94 ? -2.941 10.221 -0.760 1.00 93.00 94 PHE A C 1
ATOM 723 O O . PHE A 1 94 ? -1.764 10.300 -1.087 1.00 93.00 94 PHE A O 1
ATOM 730 N N . ALA A 1 95 ? -3.398 10.694 0.403 1.00 91.44 95 ALA A N 1
ATOM 731 C CA . ALA A 1 95 ? -2.512 11.233 1.433 1.00 91.44 95 ALA A CA 1
ATOM 732 C C . ALA A 1 95 ? -1.503 10.173 1.910 1.00 91.44 95 ALA A C 1
ATOM 734 O O . ALA A 1 95 ? -0.307 10.436 1.975 1.00 91.44 95 ALA A O 1
ATOM 735 N N . SER A 1 96 ? -1.968 8.942 2.149 1.00 92.69 96 SER A N 1
ATOM 736 C CA . SER A 1 96 ? -1.127 7.799 2.536 1.00 92.69 96 SER A CA 1
ATOM 737 C C . SER A 1 96 ? -0.117 7.376 1.463 1.00 92.69 96 SER A C 1
ATOM 739 O O . SER A 1 96 ? 0.930 6.836 1.801 1.00 92.69 96 SER A O 1
ATOM 741 N N . ALA A 1 97 ? -0.401 7.650 0.189 1.00 90.81 97 ALA A N 1
ATOM 742 C CA . ALA A 1 97 ? 0.460 7.316 -0.945 1.00 90.81 97 ALA A CA 1
ATOM 743 C C . ALA A 1 97 ? 1.244 8.521 -1.499 1.00 90.81 97 ALA A C 1
ATOM 745 O O . ALA A 1 97 ? 1.878 8.399 -2.547 1.00 90.81 97 ALA A O 1
ATOM 746 N N . ALA A 1 98 ? 1.173 9.694 -0.858 1.00 88.12 98 ALA A N 1
ATOM 747 C CA . ALA A 1 98 ? 1.763 10.940 -1.348 1.00 88.12 98 ALA A CA 1
ATOM 748 C C . ALA A 1 98 ? 3.293 10.955 -1.182 1.00 88.12 98 ALA A C 1
ATOM 750 O O . ALA A 1 98 ? 3.854 11.690 -0.364 1.00 88.12 98 ALA A O 1
ATOM 751 N N . LEU A 1 99 ? 3.977 10.090 -1.937 1.00 85.50 99 LEU A N 1
ATOM 752 C CA . LEU A 1 99 ? 5.426 9.951 -1.913 1.00 85.50 99 LEU A CA 1
ATOM 753 C C . LEU A 1 99 ? 6.06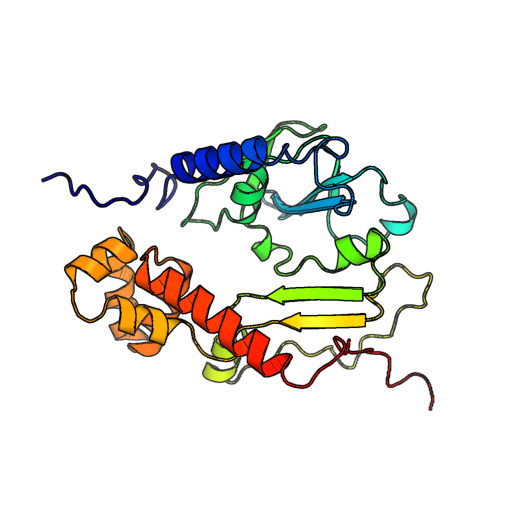9 11.267 -2.377 1.00 85.50 99 LEU A C 1
ATOM 755 O O . LEU A 1 99 ? 5.807 11.693 -3.511 1.00 85.50 99 LEU A O 1
ATOM 759 N N . PRO A 1 100 ? 6.925 11.903 -1.550 1.00 80.19 100 PRO A N 1
ATOM 760 C CA . PRO A 1 100 ? 7.519 13.190 -1.873 1.00 80.19 100 PRO A CA 1
ATOM 761 C C . PRO A 1 100 ? 8.177 13.204 -3.252 1.00 80.19 100 PRO A C 1
ATOM 763 O O . PRO A 1 100 ? 8.841 12.250 -3.656 1.00 80.19 100 PRO A O 1
ATOM 766 N N . SER A 1 101 ? 7.981 14.309 -3.974 1.00 78.12 101 SER A N 1
ATOM 767 C CA . SER A 1 101 ? 8.415 14.519 -5.366 1.00 78.12 101 SER A CA 1
ATOM 768 C C . SER A 1 101 ? 7.689 13.686 -6.434 1.00 78.12 101 SER A C 1
ATOM 770 O O . SER A 1 101 ? 7.709 14.086 -7.597 1.00 78.12 101 SER A O 1
ATOM 772 N N . VAL A 1 102 ? 7.027 12.578 -6.085 1.00 78.94 102 VAL A N 1
ATOM 773 C CA . VAL A 1 102 ? 6.262 11.749 -7.035 1.00 78.94 102 VAL A CA 1
ATOM 774 C C . VAL A 1 102 ? 4.804 12.188 -7.085 1.00 78.94 102 VAL A C 1
ATOM 776 O O . VAL A 1 102 ? 4.297 12.511 -8.161 1.00 78.94 102 VAL A O 1
ATOM 779 N N . LEU A 1 103 ? 4.159 12.246 -5.924 1.00 82.12 103 LEU A N 1
ATOM 780 C CA . LEU A 1 103 ? 2.785 12.703 -5.748 1.00 82.12 103 LEU A CA 1
ATOM 781 C C . LEU A 1 103 ? 2.773 13.968 -4.880 1.00 82.12 103 LEU A C 1
ATOM 783 O O . LEU A 1 103 ? 3.655 14.140 -4.034 1.00 82.12 103 LEU A O 1
ATOM 787 N N . PRO A 1 104 ? 1.824 14.889 -5.110 1.00 83.75 104 PRO A N 1
ATOM 788 C CA . PRO A 1 104 ? 1.748 16.109 -4.326 1.00 83.75 104 PRO A CA 1
ATOM 789 C C . PRO A 1 104 ? 1.279 15.782 -2.898 1.00 83.75 104 PRO A C 1
ATOM 791 O O . PRO A 1 104 ? 0.467 14.865 -2.733 1.00 83.75 104 PRO A O 1
ATOM 794 N N . PRO A 1 105 ? 1.732 16.535 -1.878 1.00 85.69 105 PRO A N 1
ATOM 795 C CA . PRO A 1 105 ? 1.135 16.474 -0.550 1.00 85.69 105 PRO A CA 1
ATOM 796 C C . PRO A 1 105 ? -0.375 16.720 -0.611 1.00 85.69 105 PRO A C 1
ATOM 798 O O . PRO A 1 105 ? -0.863 17.472 -1.461 1.00 85.69 105 PRO A O 1
ATOM 801 N N . VAL A 1 106 ? -1.112 16.095 0.301 1.00 87.06 106 VAL A N 1
ATOM 802 C CA . VAL A 1 106 ? -2.570 16.205 0.377 1.00 87.06 106 VAL A CA 1
ATOM 803 C C . VAL A 1 106 ? -2.956 16.966 1.634 1.00 87.06 106 VAL A C 1
ATOM 805 O O . VAL A 1 106 ? -2.564 16.598 2.735 1.00 87.06 106 VAL A O 1
ATOM 808 N N . GLU A 1 107 ? -3.755 18.010 1.467 1.00 87.56 107 GLU A N 1
ATOM 809 C CA . GLU A 1 107 ? -4.300 18.791 2.574 1.00 87.56 107 GLU A CA 1
ATOM 810 C C . GLU A 1 107 ? -5.630 18.186 3.047 1.00 87.56 107 GLU A C 1
ATOM 812 O O . GLU A 1 107 ? -6.531 17.982 2.228 1.00 87.56 107 GLU A O 1
ATOM 817 N N . LEU A 1 108 ? -5.771 17.877 4.337 1.00 86.19 108 LEU A N 1
ATOM 818 C CA . LEU A 1 108 ? -7.003 17.347 4.932 1.00 86.19 108 LEU A CA 1
ATOM 819 C C . LEU A 1 108 ? -7.386 18.119 6.195 1.00 86.19 108 LEU A C 1
ATOM 821 O O . LEU A 1 108 ? -6.529 18.451 7.010 1.00 86.19 108 LEU A O 1
ATOM 825 N N . ASP A 1 109 ? -8.688 18.341 6.369 1.00 79.38 109 ASP A N 1
ATOM 826 C CA . ASP A 1 109 ? -9.240 18.951 7.576 1.00 79.38 109 ASP A CA 1
ATOM 827 C C . ASP A 1 109 ? -9.290 17.931 8.721 1.00 79.38 109 ASP A C 1
ATOM 829 O O . ASP A 1 109 ? -9.725 16.790 8.548 1.00 79.38 109 ASP A O 1
ATOM 833 N N . THR A 1 110 ? -8.866 18.360 9.906 1.00 78.00 110 THR A N 1
ATOM 834 C CA . THR A 1 110 ? -8.948 17.609 11.165 1.00 78.00 110 THR A CA 1
ATOM 835 C C . THR A 1 110 ? -9.656 18.450 12.227 1.00 78.00 110 THR A C 1
ATOM 837 O O . THR A 1 110 ? -9.902 19.640 12.026 1.00 78.00 110 THR A O 1
ATOM 840 N N . GLU A 1 111 ? -9.950 17.860 13.389 1.00 72.50 111 GLU A N 1
ATOM 841 C CA . GLU A 1 111 ? -10.521 18.592 14.531 1.00 72.50 111 GLU A CA 1
ATOM 842 C C . GLU A 1 111 ? -9.633 19.769 14.992 1.00 72.50 111 GLU A C 1
ATOM 844 O O . GLU A 1 111 ? -10.145 20.759 15.511 1.00 72.50 111 GLU A O 1
ATOM 849 N N . GLU A 1 112 ? -8.316 19.695 14.763 1.00 71.00 112 GLU A N 1
ATOM 850 C CA . GLU A 1 112 ? -7.334 20.719 15.153 1.00 71.00 112 GLU A CA 1
ATOM 851 C C . GLU A 1 112 ? -7.022 21.728 14.030 1.00 71.00 112 GLU A C 1
ATOM 853 O O . GLU A 1 112 ? -6.231 22.654 14.221 1.00 71.00 112 GLU A O 1
ATOM 858 N N . GLY A 1 113 ? -7.653 21.575 12.860 1.00 77.62 113 GLY A N 1
ATOM 859 C CA . GLY A 1 113 ? -7.432 22.396 11.670 1.00 77.62 113 GLY A CA 1
ATOM 860 C C . GLY A 1 113 ? -6.926 21.596 10.470 1.00 77.62 113 GLY A C 1
ATOM 861 O O . GLY A 1 113 ? -6.929 20.364 10.469 1.00 77.62 113 GLY A O 1
ATOM 862 N N . SER A 1 114 ? -6.509 22.309 9.426 1.00 82.94 114 SER A N 1
ATOM 863 C CA . SER A 1 114 ? -6.009 21.701 8.193 1.00 82.94 114 SER A CA 1
ATOM 864 C C . SER A 1 114 ? -4.553 21.245 8.334 1.00 82.94 114 SER A C 1
ATOM 866 O O . SER A 1 114 ? -3.701 21.999 8.817 1.00 82.94 114 SER A O 1
ATOM 868 N N . VAL A 1 115 ? -4.259 20.016 7.905 1.00 85.81 115 VAL A N 1
ATOM 869 C CA . VAL A 1 115 ? -2.916 19.420 7.934 1.00 85.81 115 VAL A CA 1
ATOM 870 C C . VAL A 1 115 ? -2.469 18.994 6.539 1.00 85.81 115 VAL A C 1
ATOM 872 O O . VAL A 1 115 ? -3.246 18.451 5.753 1.00 85.81 115 VAL A O 1
ATOM 875 N N . HIS A 1 116 ? -1.184 19.197 6.250 1.00 88.88 116 HIS A N 1
ATOM 876 C CA . HIS A 1 116 ? -0.543 18.688 5.040 1.00 88.88 116 HIS A CA 1
ATOM 877 C C . HIS A 1 116 ? 0.003 17.287 5.300 1.00 88.88 116 HIS A C 1
ATOM 879 O O . HIS A 1 116 ? 0.653 17.046 6.319 1.00 88.88 116 HIS A O 1
ATOM 885 N N . LEU A 1 117 ? -0.270 16.362 4.387 1.00 88.06 117 LEU A N 1
ATOM 886 C CA . LEU A 1 117 ? 0.042 14.949 4.550 1.00 88.06 117 LEU A CA 1
ATOM 887 C C . LEU A 1 117 ? 0.876 14.427 3.388 1.00 88.06 117 LEU A C 1
ATOM 889 O O . LEU A 1 117 ? 0.636 14.756 2.224 1.00 88.06 117 LEU A O 1
ATOM 893 N N . ILE A 1 118 ? 1.817 13.560 3.736 1.00 89.81 118 ILE A N 1
ATOM 894 C CA . ILE A 1 118 ? 2.670 12.804 2.825 1.00 89.81 118 ILE A CA 1
ATOM 895 C C . ILE A 1 118 ? 2.569 11.305 3.134 1.00 89.81 118 ILE A C 1
ATOM 897 O O . ILE A 1 118 ? 1.940 10.891 4.114 1.00 89.81 118 ILE A O 1
ATOM 901 N N . ASP A 1 119 ? 3.238 10.510 2.301 1.00 89.44 119 ASP A N 1
ATOM 902 C CA . ASP A 1 119 ? 3.242 9.049 2.340 1.00 89.44 119 ASP A CA 1
ATOM 903 C C . ASP A 1 119 ? 3.367 8.465 3.761 1.00 89.44 119 ASP A C 1
ATOM 905 O O . ASP A 1 119 ? 4.264 8.814 4.540 1.00 89.44 119 ASP A O 1
ATOM 909 N N . GLY A 1 120 ? 2.444 7.566 4.105 1.00 84.06 120 GLY A N 1
ATOM 910 C CA . GLY A 1 120 ? 2.381 6.915 5.410 1.00 84.06 120 GLY A CA 1
ATOM 911 C C . GLY A 1 120 ? 3.542 5.956 5.651 1.00 84.06 120 GLY A C 1
ATOM 912 O O . GLY A 1 120 ? 3.975 5.797 6.790 1.00 84.06 120 GLY A O 1
ATOM 913 N N . GLY A 1 121 ? 4.113 5.382 4.593 1.00 81.31 121 GLY A N 1
ATOM 914 C CA . GLY A 1 121 ? 5.269 4.496 4.640 1.00 81.31 121 GLY A CA 1
ATOM 915 C C . GLY A 1 121 ? 6.567 5.170 5.078 1.00 81.31 121 GLY A C 1
ATOM 916 O O . GLY A 1 121 ? 7.482 4.474 5.522 1.00 81.31 121 GLY A O 1
ATOM 917 N N . ILE A 1 122 ? 6.630 6.507 5.055 1.00 79.88 122 ILE A N 1
ATOM 918 C CA . ILE A 1 122 ? 7.722 7.281 5.671 1.00 79.88 122 ILE A CA 1
ATOM 919 C C . ILE A 1 122 ? 7.746 7.078 7.189 1.00 79.88 122 ILE A C 1
ATOM 921 O O . ILE A 1 122 ? 8.819 7.027 7.790 1.00 79.88 122 ILE A O 1
ATOM 925 N N . SER A 1 123 ? 6.569 6.977 7.803 1.00 77.69 123 SER A N 1
ATOM 926 C CA . SER A 1 123 ? 6.409 6.800 9.241 1.00 77.69 123 SER A CA 1
ATOM 927 C C . SER A 1 123 ? 6.201 5.339 9.626 1.00 77.69 123 SER A C 1
ATOM 929 O O . SER A 1 123 ? 6.884 4.832 10.512 1.00 77.69 123 SER A O 1
ATOM 931 N N . GLN A 1 124 ? 5.262 4.658 8.970 1.00 71.25 124 GLN A N 1
ATOM 932 C CA . GLN A 1 124 ? 4.923 3.259 9.201 1.00 71.25 124 GLN A CA 1
ATOM 933 C C . GLN A 1 124 ? 4.498 2.583 7.893 1.00 71.25 124 GLN A C 1
ATOM 935 O O . GLN A 1 124 ? 3.358 2.699 7.454 1.00 71.25 124 GLN A O 1
ATOM 940 N N . ASN A 1 125 ? 5.411 1.815 7.295 1.00 70.25 125 ASN A N 1
ATOM 941 C CA . ASN A 1 125 ? 5.152 1.089 6.046 1.00 70.25 125 ASN A CA 1
ATOM 942 C C . ASN A 1 125 ? 4.107 -0.032 6.192 1.00 70.25 125 ASN A C 1
ATOM 944 O O . ASN A 1 125 ? 3.373 -0.321 5.254 1.00 70.25 125 ASN A O 1
ATOM 948 N N . VAL A 1 126 ? 4.021 -0.662 7.370 1.00 79.69 126 VAL A N 1
ATOM 949 C CA . VAL A 1 126 ? 3.034 -1.712 7.655 1.00 79.69 126 VAL A CA 1
ATOM 950 C C . VAL A 1 126 ? 2.378 -1.439 9.016 1.00 79.69 126 VAL A C 1
ATOM 952 O O . VAL A 1 126 ? 2.966 -1.768 10.049 1.00 79.69 126 VAL A O 1
ATOM 955 N N . PRO A 1 127 ? 1.173 -0.841 9.055 1.00 82.81 127 PRO A N 1
ATOM 956 C CA . PRO A 1 127 ? 0.531 -0.403 10.295 1.00 82.81 127 PRO A CA 1
ATOM 957 C C . PRO A 1 127 ? -0.147 -1.570 11.039 1.00 82.81 127 PRO A C 1
ATOM 959 O O . PRO A 1 127 ? -1.372 -1.640 11.141 1.00 82.81 127 PRO A O 1
ATOM 962 N N . VAL A 1 128 ? 0.646 -2.509 11.569 1.00 84.56 128 VAL A N 1
ATOM 963 C CA . VAL A 1 128 ? 0.138 -3.658 12.347 1.00 84.56 128 VAL A CA 1
ATOM 964 C C . VAL A 1 128 ? -0.389 -3.230 13.720 1.00 84.56 128 VAL A C 1
ATOM 966 O O . VAL A 1 128 ? -1.433 -3.717 14.148 1.00 84.56 128 VAL A O 1
ATOM 969 N N . ASP A 1 129 ? 0.297 -2.298 14.387 1.00 84.00 129 ASP A N 1
ATOM 970 C CA . ASP A 1 129 ? -0.044 -1.828 15.740 1.00 84.00 129 ASP A CA 1
ATOM 971 C C . ASP A 1 129 ? -1.495 -1.296 15.848 1.00 84.00 129 ASP A C 1
ATOM 973 O O . ASP A 1 129 ? -2.236 -1.773 16.714 1.00 84.00 129 ASP A O 1
ATOM 977 N N . PRO A 1 130 ? -1.994 -0.449 14.917 1.00 86.75 130 PRO A N 1
ATOM 978 C CA . PRO A 1 130 ? -3.412 -0.084 14.864 1.00 86.75 130 PRO A CA 1
ATOM 979 C C . PRO A 1 130 ? -4.394 -1.254 14.835 1.00 86.75 130 PRO A C 1
ATOM 981 O O . PRO A 1 130 ? -5.413 -1.221 15.526 1.00 86.75 130 PRO A O 1
ATOM 984 N N . ALA A 1 131 ? -4.109 -2.299 14.053 1.00 87.69 131 ALA A N 1
ATOM 985 C CA . ALA A 1 131 ? -4.998 -3.453 13.949 1.00 87.69 131 ALA A CA 1
ATOM 986 C C . ALA A 1 131 ? -5.074 -4.215 15.280 1.00 87.69 131 ALA A C 1
ATOM 988 O O . ALA A 1 131 ? -6.159 -4.608 15.712 1.00 87.69 131 ALA A O 1
ATOM 989 N N . VAL A 1 132 ? -3.939 -4.378 15.962 1.00 86.19 132 VAL A N 1
ATOM 990 C CA . VAL A 1 132 ? -3.871 -5.042 17.273 1.00 86.19 132 VAL A CA 1
ATOM 991 C C . VAL A 1 132 ? -4.594 -4.220 18.336 1.00 86.19 132 VAL A C 1
ATOM 993 O O . VAL A 1 132 ? -5.402 -4.770 19.082 1.00 86.19 132 VAL A O 1
ATOM 996 N N . ARG A 1 133 ? -4.392 -2.896 18.358 1.00 86.19 133 ARG A N 1
ATOM 997 C CA . ARG A 1 133 ? -5.100 -1.971 19.263 1.00 86.19 133 ARG A CA 1
ATOM 998 C C . ARG A 1 133 ? -6.617 -1.966 19.059 1.00 86.19 133 ARG A C 1
ATOM 1000 O O . ARG A 1 133 ? -7.364 -1.762 20.013 1.00 86.19 133 ARG A O 1
ATOM 1007 N N . LEU A 1 134 ? -7.089 -2.266 17.848 1.00 85.69 134 LEU A N 1
ATOM 1008 C CA . LEU A 1 134 ? -8.511 -2.485 17.548 1.00 85.69 134 LEU A CA 1
ATOM 1009 C C . LEU A 1 134 ? -9.048 -3.850 18.019 1.00 85.69 134 LEU A C 1
ATOM 1011 O O . LEU A 1 134 ? -10.258 -4.085 17.957 1.00 85.69 134 LEU A O 1
ATOM 1015 N N . GLY A 1 135 ? -8.181 -4.729 18.525 1.00 84.44 135 GLY A N 1
ATOM 1016 C CA . GLY A 1 135 ? -8.523 -6.055 19.035 1.00 84.44 135 GLY A CA 1
ATOM 1017 C C . GLY A 1 135 ? -8.277 -7.193 18.045 1.00 84.44 135 GLY A C 1
ATOM 1018 O O . GLY A 1 135 ? -8.902 -8.243 18.171 1.00 84.44 135 GLY A O 1
ATOM 1019 N N . ALA A 1 136 ? -7.420 -7.012 17.034 1.00 86.56 136 ALA A N 1
ATOM 1020 C CA . ALA A 1 136 ? -7.069 -8.103 16.130 1.00 86.56 136 ALA A CA 1
ATOM 1021 C C . ALA A 1 136 ? -6.111 -9.100 16.801 1.00 86.56 136 ALA A C 1
ATOM 1023 O O . ALA A 1 136 ? -4.956 -8.785 17.081 1.00 86.56 136 ALA A O 1
ATOM 1024 N N . ASN A 1 137 ? -6.564 -10.343 16.980 1.00 84.31 137 ASN A N 1
ATOM 1025 C CA . ASN A 1 137 ? -5.710 -11.447 17.435 1.00 84.31 137 ASN A CA 1
ATOM 1026 C C . ASN A 1 137 ? -4.934 -12.115 16.290 1.00 84.31 137 ASN A C 1
ATOM 1028 O O . ASN A 1 137 ? -3.946 -12.797 16.533 1.00 84.31 137 ASN A O 1
ATOM 1032 N N . ARG A 1 138 ? -5.393 -11.934 15.048 1.00 87.00 138 ARG A N 1
ATOM 1033 C CA . ARG A 1 138 ? -4.802 -12.489 13.827 1.00 87.00 138 ARG A CA 1
ATOM 1034 C C . ARG A 1 138 ? -4.676 -11.389 12.794 1.00 87.00 138 ARG A C 1
ATOM 1036 O O . ARG A 1 138 ? -5.684 -10.783 12.432 1.00 87.00 138 ARG A O 1
ATOM 1043 N N . VAL A 1 139 ? -3.465 -11.156 12.303 1.00 87.75 139 VAL A N 1
ATOM 1044 C CA . VAL A 1 139 ? -3.192 -10.098 11.326 1.00 87.75 139 VAL A CA 1
ATOM 1045 C C . VAL A 1 139 ? -2.672 -10.709 10.033 1.00 87.75 139 VAL A C 1
ATOM 1047 O O . VAL A 1 139 ? -1.625 -11.353 10.007 1.00 87.75 139 VAL A O 1
ATOM 1050 N N . ILE A 1 140 ? -3.407 -10.495 8.944 1.00 91.62 140 ILE A N 1
ATOM 1051 C CA . ILE A 1 140 ? -2.925 -10.786 7.593 1.00 91.62 140 ILE A CA 1
ATOM 1052 C C . ILE A 1 140 ? -2.263 -9.519 7.067 1.00 91.62 140 ILE A C 1
ATOM 1054 O O . ILE A 1 140 ? -2.905 -8.476 6.968 1.00 91.62 140 ILE A O 1
ATOM 1058 N N . VAL A 1 141 ? -0.984 -9.620 6.727 1.00 90.19 141 VAL A N 1
ATOM 1059 C CA . VAL A 1 141 ? -0.194 -8.523 6.177 1.00 90.19 141 VAL A CA 1
ATOM 1060 C C . VAL A 1 141 ? 0.029 -8.775 4.694 1.00 90.19 141 VAL A C 1
ATOM 1062 O O . VAL A 1 141 ? 0.517 -9.837 4.311 1.00 90.19 141 VAL A O 1
ATOM 1065 N N . ILE A 1 142 ? -0.301 -7.788 3.864 1.00 90.88 142 ILE A N 1
ATOM 1066 C CA . ILE A 1 142 ? 0.019 -7.777 2.436 1.00 90.88 142 ILE A CA 1
ATOM 1067 C C . ILE A 1 142 ? 1.064 -6.683 2.224 1.00 90.88 142 ILE A C 1
ATOM 1069 O O . ILE A 1 142 ? 0.727 -5.509 2.110 1.00 90.88 142 ILE A O 1
ATOM 1073 N N . ASP A 1 143 ? 2.333 -7.075 2.211 1.00 87.94 143 ASP A N 1
ATOM 1074 C CA . ASP A 1 143 ? 3.460 -6.184 1.951 1.00 87.94 143 ASP A CA 1
ATOM 1075 C C . ASP A 1 143 ? 3.852 -6.304 0.481 1.00 87.94 143 ASP A C 1
ATOM 1077 O O . ASP A 1 143 ? 4.411 -7.311 0.063 1.00 87.94 143 ASP A O 1
ATOM 1081 N N . ILE A 1 144 ? 3.548 -5.287 -0.320 1.00 84.19 144 ILE A N 1
ATOM 1082 C CA . ILE A 1 144 ? 3.875 -5.270 -1.752 1.00 84.19 144 ILE A CA 1
ATOM 1083 C C . ILE A 1 144 ? 5.272 -4.703 -2.047 1.00 84.19 144 ILE A C 1
ATOM 1085 O O . ILE A 1 144 ? 5.611 -4.489 -3.210 1.00 84.19 144 ILE A O 1
ATOM 1089 N N . SER A 1 145 ? 6.089 -4.443 -1.023 1.00 81.94 145 SER A N 1
ATOM 1090 C CA . SER A 1 145 ? 7.413 -3.861 -1.212 1.00 81.94 145 SER A CA 1
ATOM 1091 C C . SER A 1 145 ? 8.417 -4.870 -1.784 1.00 81.94 145 SER A C 1
ATOM 1093 O O . SER A 1 145 ? 8.469 -6.040 -1.406 1.00 81.94 145 SER A O 1
ATOM 1095 N N . GLY A 1 146 ? 9.300 -4.391 -2.663 1.00 83.44 146 GLY A N 1
ATOM 1096 C CA . GLY A 1 146 ? 10.495 -5.123 -3.097 1.00 83.44 146 GLY A CA 1
ATOM 1097 C C . GLY A 1 146 ? 11.631 -5.125 -2.064 1.00 83.44 146 GLY A C 1
ATOM 1098 O O . GLY A 1 146 ? 12.777 -5.358 -2.435 1.00 83.44 146 GLY A O 1
ATOM 1099 N N . ARG A 1 147 ? 11.363 -4.827 -0.779 1.00 85.06 147 ARG A N 1
ATOM 1100 C CA . ARG A 1 147 ? 12.402 -4.584 0.243 1.00 85.06 147 ARG A CA 1
ATOM 1101 C C . ARG A 1 147 ? 13.409 -5.730 0.350 1.00 85.06 147 ARG A C 1
ATOM 1103 O O . ARG A 1 147 ? 14.604 -5.470 0.378 1.00 85.06 147 ARG A O 1
ATOM 1110 N N . ASN A 1 148 ? 12.949 -6.982 0.350 1.00 88.44 148 ASN A N 1
ATOM 1111 C CA . ASN A 1 148 ? 13.855 -8.134 0.420 1.00 88.44 148 ASN A CA 1
ATOM 1112 C C . ASN A 1 148 ? 14.859 -8.157 -0.724 1.00 88.44 148 ASN A C 1
ATOM 1114 O O . ASN A 1 148 ? 16.027 -8.414 -0.487 1.00 88.44 148 ASN A O 1
ATOM 1118 N N . TRP A 1 149 ? 14.418 -7.844 -1.944 1.00 91.19 149 TRP A N 1
ATOM 1119 C CA . TRP A 1 149 ? 15.315 -7.838 -3.091 1.00 91.19 149 TRP A CA 1
ATOM 1120 C C . TRP A 1 149 ? 16.435 -6.806 -2.923 1.00 91.19 149 TRP A C 1
ATOM 1122 O O . TRP A 1 149 ? 17.579 -7.079 -3.279 1.00 91.19 149 TRP A O 1
ATOM 1132 N N . TRP A 1 150 ? 16.122 -5.638 -2.349 1.00 90.50 150 TRP A N 1
ATOM 1133 C CA . TRP A 1 150 ? 17.119 -4.614 -2.040 1.00 90.50 150 TRP A CA 1
ATOM 1134 C C . TRP A 1 150 ? 18.132 -5.095 -1.002 1.00 90.50 150 TRP A C 1
ATOM 1136 O O . TRP A 1 150 ? 19.331 -4.911 -1.204 1.00 90.50 150 TRP A O 1
ATOM 1146 N N . LEU A 1 151 ? 17.658 -5.741 0.065 1.00 90.94 151 LEU A N 1
ATOM 1147 C CA . LEU A 1 151 ? 18.513 -6.290 1.115 1.00 90.94 151 LEU A CA 1
ATOM 1148 C C . LEU A 1 151 ? 19.426 -7.394 0.568 1.00 90.94 151 LEU A C 1
ATOM 1150 O O . LEU A 1 151 ? 20.645 -7.285 0.665 1.00 90.94 151 LEU A O 1
ATOM 1154 N N . ASP A 1 152 ? 18.842 -8.378 -0.120 1.00 91.19 152 ASP A N 1
ATOM 1155 C CA . ASP A 1 152 ? 19.554 -9.492 -0.754 1.00 91.19 152 ASP A CA 1
ATOM 1156 C C . ASP A 1 152 ? 20.640 -8.990 -1.712 1.00 91.19 152 ASP A C 1
ATOM 1158 O O . ASP A 1 152 ? 21.766 -9.489 -1.733 1.00 91.19 152 ASP A O 1
ATOM 1162 N N . ARG A 1 153 ? 20.311 -7.977 -2.521 1.00 90.38 153 ARG A N 1
ATOM 1163 C CA . ARG A 1 153 ? 21.229 -7.426 -3.517 1.00 90.38 153 ARG A CA 1
ATOM 1164 C C . ARG A 1 153 ? 22.435 -6.731 -2.894 1.00 90.38 153 ARG A C 1
ATOM 1166 O O . ARG A 1 153 ? 23.520 -6.798 -3.474 1.00 90.38 153 ARG A O 1
ATOM 1173 N N . TYR A 1 154 ? 22.238 -6.028 -1.783 1.00 91.94 154 TYR A N 1
ATOM 1174 C CA . TYR A 1 154 ? 23.300 -5.282 -1.111 1.00 91.94 154 TYR A CA 1
ATOM 1175 C C . TYR A 1 154 ? 23.940 -6.050 0.051 1.00 91.94 154 TYR A C 1
ATOM 1177 O O . TYR A 1 154 ? 24.857 -5.531 0.678 1.00 91.94 154 TYR A O 1
ATOM 1185 N N . GLY A 1 155 ? 23.529 -7.302 0.281 1.00 90.81 155 GLY A N 1
ATOM 1186 C CA . GLY A 1 155 ? 24.053 -8.135 1.363 1.00 90.81 155 GLY A CA 1
ATOM 1187 C C . GLY A 1 155 ? 23.646 -7.639 2.750 1.00 90.81 155 GLY A C 1
ATOM 1188 O O . GLY A 1 155 ? 24.338 -7.922 3.724 1.00 90.81 155 GLY A O 1
ATOM 1189 N N . GLU A 1 156 ? 22.553 -6.884 2.831 1.00 90.12 156 GLU A N 1
ATOM 1190 C CA . GLU A 1 156 ? 22.015 -6.378 4.087 1.00 90.12 156 GLU A CA 1
ATOM 1191 C C . GLU A 1 156 ? 21.162 -7.450 4.763 1.00 90.12 156 GLU A C 1
ATOM 1193 O O . GLU A 1 156 ? 20.511 -8.272 4.111 1.00 90.12 156 GLU A O 1
ATOM 1198 N N . SER A 1 157 ? 21.147 -7.436 6.093 1.00 85.25 157 SER A N 1
ATOM 1199 C CA . SER A 1 157 ? 20.308 -8.364 6.850 1.00 85.25 157 SER A CA 1
ATOM 1200 C C . SER A 1 157 ? 18.835 -8.034 6.638 1.00 85.25 157 SER A C 1
ATOM 1202 O O . SER A 1 157 ? 18.447 -6.866 6.606 1.00 85.25 157 SER A O 1
ATOM 1204 N N . HIS A 1 158 ? 17.996 -9.064 6.525 1.00 83.56 158 HIS A N 1
ATOM 1205 C CA . HIS A 1 158 ? 16.557 -8.843 6.587 1.00 83.56 158 HIS A CA 1
ATOM 1206 C C . HIS A 1 158 ? 16.163 -8.276 7.941 1.00 83.56 158 HIS A C 1
ATOM 1208 O O . HIS A 1 158 ? 16.835 -8.540 8.935 1.00 83.56 158 HIS A O 1
ATOM 1214 N N . ASP A 1 159 ? 15.049 -7.543 7.963 1.00 69.38 159 ASP A N 1
ATOM 1215 C CA . ASP A 1 159 ? 14.417 -7.094 9.197 1.00 69.38 159 ASP A CA 1
ATOM 1216 C C . ASP A 1 159 ? 14.152 -8.326 10.085 1.00 69.38 159 ASP A C 1
ATOM 1218 O O . ASP A 1 159 ? 13.198 -9.083 9.882 1.00 69.38 159 ASP A O 1
ATOM 1222 N N . THR A 1 160 ? 15.049 -8.563 11.038 1.00 63.66 160 THR A N 1
ATOM 1223 C CA . THR A 1 160 ? 14.926 -9.568 12.088 1.00 63.66 160 THR A CA 1
ATOM 1224 C C . THR A 1 160 ? 14.751 -8.852 13.407 1.00 63.66 160 THR A C 1
ATOM 1226 O O . THR A 1 160 ? 15.300 -7.769 13.620 1.00 63.66 160 THR A O 1
ATOM 1229 N N . ARG A 1 161 ? 13.995 -9.467 14.313 1.00 54.28 161 ARG A N 1
ATOM 1230 C CA . ARG A 1 161 ? 13.843 -8.922 15.653 1.00 54.28 161 ARG A CA 1
ATOM 1231 C C . ARG A 1 161 ? 15.225 -8.833 16.319 1.00 54.28 161 ARG A C 1
ATOM 1233 O O . ARG A 1 161 ? 15.977 -9.805 16.233 1.00 54.28 161 ARG A O 1
ATOM 1240 N N . PRO A 1 162 ? 15.578 -7.710 16.958 1.00 50.75 162 PRO A N 1
ATOM 1241 C CA . PRO A 1 162 ? 16.794 -7.644 17.745 1.00 50.75 162 PRO A CA 1
ATOM 1242 C C . PRO A 1 162 ? 16.718 -8.648 18.899 1.00 50.75 162 PRO A C 1
ATOM 1244 O O . PRO A 1 162 ? 15.705 -8.718 19.594 1.00 50.75 162 PRO A O 1
ATOM 1247 N N . GLU A 1 163 ? 17.799 -9.386 19.140 1.00 48.12 163 GLU A N 1
ATOM 1248 C CA . GLU A 1 163 ? 17.873 -10.391 20.217 1.00 48.12 163 GLU A CA 1
ATOM 1249 C C . GLU A 1 163 ? 17.697 -9.789 21.625 1.00 48.12 163 GLU A C 1
ATOM 1251 O O . GLU A 1 163 ? 17.414 -10.500 22.583 1.00 48.12 163 GLU A O 1
ATOM 1256 N N . TRP A 1 164 ? 17.843 -8.468 21.766 1.00 48.12 164 TRP A N 1
ATOM 1257 C CA . TRP A 1 164 ? 17.743 -7.755 23.041 1.00 48.12 164 TRP A CA 1
ATOM 1258 C C . TRP A 1 164 ? 16.318 -7.297 23.404 1.00 48.12 164 TRP A C 1
ATOM 1260 O O . TRP A 1 164 ? 16.118 -6.731 24.481 1.00 48.12 164 TRP A O 1
ATOM 1270 N N . GLU A 1 165 ? 15.317 -7.508 22.542 1.00 46.50 165 GLU A N 1
ATOM 1271 C CA . GLU A 1 165 ? 13.938 -7.107 22.841 1.00 46.50 165 GLU A CA 1
ATOM 1272 C C . GLU A 1 165 ? 13.253 -8.057 23.841 1.00 46.50 165 GLU A C 1
ATOM 1274 O O . GLU A 1 165 ? 12.825 -9.159 23.495 1.00 46.50 165 GLU A O 1
ATOM 1279 N N . LEU A 1 166 ? 13.037 -7.591 25.074 1.00 48.53 166 LEU A N 1
ATOM 1280 C CA . LEU A 1 166 ? 12.204 -8.291 26.056 1.00 48.53 166 LEU A CA 1
ATOM 1281 C C . LEU A 1 166 ? 10.734 -8.292 25.607 1.00 48.53 166 LEU A C 1
ATOM 1283 O O . LEU A 1 166 ? 10.175 -7.250 25.259 1.00 48.53 166 LEU A O 1
ATOM 1287 N N . ALA A 1 167 ? 10.088 -9.461 25.614 1.00 53.66 167 ALA A N 1
ATOM 1288 C CA . ALA A 1 167 ? 8.656 -9.550 25.356 1.00 53.66 167 ALA A CA 1
ATOM 1289 C C . ALA A 1 167 ? 7.884 -8.773 26.435 1.00 53.66 167 ALA A C 1
ATOM 1291 O O . ALA A 1 167 ? 7.996 -9.050 27.629 1.00 53.66 167 ALA A O 1
ATOM 1292 N N . ALA A 1 168 ? 7.104 -7.789 25.996 1.00 51.34 168 ALA A N 1
ATOM 1293 C CA . ALA A 1 168 ? 6.141 -7.094 26.832 1.00 51.34 168 ALA A CA 1
ATOM 1294 C C . ALA A 1 168 ? 5.133 -8.092 27.430 1.00 51.34 168 ALA A C 1
ATOM 1296 O O . ALA A 1 168 ? 4.703 -9.030 26.754 1.00 51.34 168 ALA A O 1
ATOM 1297 N N . GLY A 1 169 ? 4.760 -7.894 28.699 1.00 53.47 169 GLY A N 1
ATOM 1298 C CA . GLY A 1 169 ? 3.651 -8.633 29.296 1.00 53.47 169 GLY A CA 1
ATOM 1299 C C . GLY A 1 169 ? 2.340 -8.334 28.549 1.00 53.47 169 GLY A C 1
ATOM 1300 O O . GLY A 1 169 ? 2.236 -7.281 27.922 1.00 53.47 169 GLY A O 1
ATOM 1301 N N . PRO A 1 170 ? 1.318 -9.206 28.633 1.00 49.25 170 PRO A N 1
ATOM 1302 C CA . PRO A 1 170 ? 0.035 -9.031 27.930 1.00 49.25 170 PRO A CA 1
ATOM 1303 C C . PRO A 1 170 ? -0.669 -7.689 28.204 1.00 49.25 170 PRO A C 1
ATOM 1305 O O . PRO A 1 170 ? -1.497 -7.254 27.413 1.00 49.25 170 PRO A O 1
ATOM 1308 N N . GLU A 1 171 ? -0.315 -7.050 29.321 1.00 50.12 171 GLU A N 1
ATOM 1309 C CA . GLU A 1 171 ? -0.908 -5.828 29.871 1.00 50.12 171 GLU A CA 1
ATOM 1310 C C . GLU A 1 171 ? 0.023 -4.599 29.746 1.00 50.12 171 GLU A C 1
ATOM 1312 O O . GLU A 1 171 ? -0.234 -3.569 30.368 1.00 50.12 171 GLU A O 1
ATOM 1317 N N . THR A 1 172 ? 1.159 -4.689 29.035 1.00 52.09 172 THR A N 1
ATOM 1318 C CA . THR A 1 172 ? 2.115 -3.570 28.944 1.00 52.09 172 THR A CA 1
ATOM 1319 C C . THR A 1 172 ? 2.051 -2.823 27.606 1.00 52.09 172 THR A C 1
ATOM 1321 O O . THR A 1 172 ? 1.555 -3.318 26.602 1.00 52.09 172 THR A O 1
ATOM 1324 N N . PHE A 1 173 ? 2.570 -1.589 27.630 1.00 53.03 173 PHE A N 1
ATOM 1325 C CA . PHE A 1 173 ? 2.646 -0.535 26.596 1.00 53.03 173 PHE A CA 1
ATOM 1326 C C . PHE A 1 173 ? 2.870 -0.969 25.126 1.00 53.03 173 PHE A C 1
ATOM 1328 O O . PHE A 1 173 ? 2.523 -0.221 24.211 1.00 53.03 173 PHE A O 1
ATOM 1335 N N . CYS A 1 174 ? 3.436 -2.156 24.882 1.00 54.62 174 CYS A N 1
ATOM 1336 C CA . CYS A 1 174 ? 3.649 -2.711 23.545 1.00 54.62 174 CYS A CA 1
ATOM 1337 C C . CYS A 1 174 ? 2.621 -3.801 23.244 1.00 54.62 174 CYS A C 1
ATOM 1339 O O . CYS A 1 174 ? 2.753 -4.943 23.687 1.00 54.62 174 CYS A O 1
ATOM 1341 N N . LEU A 1 175 ? 1.627 -3.455 22.432 1.00 60.06 175 LEU A N 1
ATOM 1342 C CA . LEU A 1 175 ? 0.629 -4.406 21.974 1.00 60.06 175 LEU A CA 1
ATOM 1343 C C . LEU A 1 175 ? 1.203 -5.258 20.848 1.00 60.06 175 LEU A C 1
ATOM 1345 O O . LEU A 1 175 ? 1.606 -4.776 19.792 1.00 60.06 175 LEU A O 1
ATOM 1349 N N . ARG A 1 176 ? 1.261 -6.559 21.107 1.00 62.06 176 ARG A N 1
ATOM 1350 C CA . ARG A 1 176 ? 1.808 -7.548 20.188 1.00 62.06 176 ARG A CA 1
ATOM 1351 C C . ARG A 1 176 ? 0.675 -8.211 19.400 1.00 62.06 176 ARG A C 1
ATOM 1353 O O . ARG A 1 176 ? -0.260 -8.702 20.032 1.00 62.06 176 ARG A O 1
ATOM 1360 N N . PRO A 1 177 ? 0.755 -8.320 18.058 1.00 61.34 177 PRO A N 1
ATOM 1361 C CA . PRO A 1 177 ? -0.132 -9.218 17.327 1.00 61.34 177 PRO A CA 1
ATOM 1362 C C . PRO A 1 177 ? 0.157 -10.661 17.776 1.00 61.34 177 PRO A C 1
ATOM 1364 O O . PRO A 1 177 ? 1.301 -11.109 17.666 1.00 61.34 177 PRO A O 1
ATOM 1367 N N . PRO A 1 178 ? -0.835 -11.411 18.283 1.00 64.19 178 PRO A N 1
ATOM 1368 C CA . PRO A 1 178 ? -0.614 -12.790 18.724 1.00 64.19 178 PRO A CA 1
ATOM 1369 C C . PRO A 1 178 ? -0.164 -13.709 17.583 1.00 64.19 178 PRO A C 1
ATOM 1371 O O . PRO A 1 178 ? 0.601 -14.651 17.792 1.00 64.19 178 PRO A O 1
ATOM 1374 N N . GLU A 1 179 ? -0.662 -13.434 16.379 1.00 79.00 179 GLU A N 1
ATOM 1375 C CA . GLU A 1 179 ? -0.554 -14.304 15.217 1.00 79.00 179 GLU A CA 1
ATOM 1376 C C . GLU A 1 179 ? -0.500 -13.460 13.931 1.00 79.00 179 GLU A C 1
ATOM 1378 O O . GLU A 1 179 ? -1.418 -12.678 13.657 1.00 79.00 179 GLU A O 1
ATOM 1383 N N . THR A 1 180 ? 0.549 -13.621 13.112 1.00 82.44 180 THR A N 1
ATOM 1384 C CA . THR A 1 180 ? 0.687 -12.906 11.826 1.00 82.44 180 THR A CA 1
ATOM 1385 C C . THR A 1 180 ? 0.809 -13.850 10.628 1.00 82.44 180 THR A C 1
ATOM 1387 O O . THR A 1 180 ? 1.369 -14.945 10.710 1.00 82.44 180 THR A O 1
ATOM 1390 N N . PHE A 1 181 ? 0.266 -13.429 9.485 1.00 87.62 181 PHE A N 1
ATOM 1391 C CA . PHE A 1 181 ? 0.432 -14.101 8.199 1.00 87.62 181 PHE A CA 1
ATOM 1392 C C . PHE A 1 181 ? 0.867 -13.088 7.141 1.00 87.62 181 PHE A C 1
ATOM 1394 O O . PHE A 1 181 ? 0.076 -12.248 6.716 1.00 87.62 181 PHE A O 1
ATOM 1401 N N . LEU A 1 182 ? 2.134 -13.162 6.732 1.00 86.88 182 LEU A N 1
ATOM 1402 C CA . LEU A 1 182 ? 2.759 -12.202 5.824 1.00 86.88 182 LEU A CA 1
ATOM 1403 C C . LEU A 1 182 ? 2.781 -12.718 4.381 1.00 86.88 182 LEU A C 1
ATOM 1405 O O . LEU A 1 182 ? 3.421 -13.726 4.073 1.00 86.88 182 LEU A O 1
ATOM 1409 N N . ILE A 1 183 ? 2.136 -11.974 3.489 1.00 90.44 183 ILE A N 1
ATOM 1410 C CA . ILE A 1 183 ? 2.225 -12.110 2.037 1.00 90.44 183 ILE A CA 1
ATOM 1411 C C . ILE A 1 183 ? 3.171 -11.021 1.533 1.00 90.44 183 ILE A C 1
ATOM 1413 O O . ILE A 1 183 ? 2.952 -9.846 1.812 1.00 90.44 183 ILE A O 1
ATOM 1417 N N . ARG A 1 184 ? 4.205 -11.412 0.783 1.00 88.75 184 ARG A N 1
ATOM 1418 C CA . ARG A 1 184 ? 5.166 -10.489 0.164 1.00 88.75 184 ARG A CA 1
ATOM 1419 C C . ARG A 1 184 ? 5.697 -11.019 -1.168 1.00 88.75 184 ARG A C 1
ATOM 1421 O O . ARG A 1 184 ? 5.794 -12.247 -1.296 1.00 88.75 184 ARG A O 1
ATOM 1428 N N . PRO A 1 185 ? 6.078 -10.147 -2.124 1.00 88.94 185 PRO A N 1
ATOM 1429 C CA . PRO A 1 185 ? 6.771 -10.557 -3.335 1.00 88.94 185 PRO A CA 1
ATOM 1430 C C . PRO A 1 185 ? 8.006 -11.401 -3.008 1.00 88.94 185 PRO A C 1
ATOM 1432 O O . PRO A 1 185 ? 8.829 -11.036 -2.165 1.00 88.94 185 PRO A O 1
ATOM 1435 N N . ARG A 1 186 ? 8.139 -12.545 -3.679 1.00 88.00 186 ARG A N 1
ATOM 1436 C CA . ARG A 1 186 ? 9.313 -13.431 -3.568 1.00 88.00 186 ARG A CA 1
ATOM 1437 C C . ARG A 1 186 ? 10.337 -13.197 -4.670 1.00 88.00 186 ARG A C 1
ATOM 1439 O O . ARG A 1 186 ? 11.431 -13.748 -4.616 1.00 88.00 186 ARG A O 1
ATOM 1446 N N . GLN A 1 187 ? 9.965 -12.438 -5.693 1.00 89.56 187 GLN A N 1
ATOM 1447 C CA . GLN A 1 187 ? 10.791 -12.141 -6.855 1.00 89.56 187 GLN A CA 1
ATOM 1448 C C . GLN A 1 187 ? 10.765 -10.636 -7.151 1.00 89.56 187 GLN A C 1
ATOM 1450 O O . GLN A 1 187 ? 9.759 -9.988 -6.852 1.00 89.56 187 GLN A O 1
ATOM 1455 N N . PRO A 1 188 ? 11.832 -10.090 -7.763 1.00 92.50 188 PRO A N 1
ATOM 1456 C CA . PRO A 1 188 ? 11.894 -8.683 -8.152 1.00 92.50 188 PRO A CA 1
ATOM 1457 C C . PRO A 1 188 ? 10.785 -8.275 -9.123 1.00 92.50 188 PRO A C 1
ATOM 1459 O O . PRO A 1 188 ? 10.316 -9.077 -9.945 1.00 92.50 188 PRO A O 1
ATOM 1462 N N . LEU A 1 189 ? 10.419 -6.996 -9.074 1.00 93.94 189 LEU A N 1
ATOM 1463 C CA . LEU A 1 189 ? 9.378 -6.400 -9.912 1.00 93.94 189 LEU A CA 1
ATOM 1464 C C . LEU A 1 189 ? 9.933 -5.871 -11.243 1.00 93.94 189 LEU A C 1
ATOM 1466 O O . LEU A 1 189 ? 9.244 -5.893 -12.268 1.00 93.94 189 LEU A O 1
ATOM 1470 N N . GLY A 1 190 ? 11.203 -5.472 -11.276 1.00 94.44 190 GLY A N 1
ATOM 1471 C CA . GLY A 1 190 ? 11.909 -4.939 -12.438 1.00 94.44 190 GLY A CA 1
ATOM 1472 C C . GLY A 1 190 ? 11.826 -5.828 -13.685 1.00 94.44 190 GLY A C 1
ATOM 1473 O O . GLY A 1 190 ? 11.523 -5.317 -14.767 1.00 94.44 190 GLY A O 1
ATOM 1474 N N . PRO A 1 191 ? 11.985 -7.164 -13.593 1.00 95.62 191 PRO A N 1
ATOM 1475 C CA . PRO A 1 191 ? 11.789 -8.060 -14.734 1.00 95.62 191 PRO A CA 1
ATOM 1476 C C . PRO A 1 191 ? 10.363 -8.064 -15.305 1.00 95.62 191 PRO A C 1
ATOM 1478 O O . PRO A 1 191 ? 10.169 -8.391 -16.479 1.00 95.62 191 PRO A O 1
ATOM 1481 N N . ILE A 1 192 ? 9.346 -7.731 -14.505 1.00 95.31 192 ILE A N 1
ATOM 1482 C CA . ILE A 1 192 ? 7.966 -7.571 -14.984 1.00 95.31 192 ILE A CA 1
ATOM 1483 C C . ILE A 1 192 ? 7.884 -6.301 -15.831 1.00 95.31 192 ILE A C 1
ATOM 1485 O O . ILE A 1 192 ? 7.449 -6.371 -16.982 1.00 95.31 192 ILE A O 1
ATOM 1489 N N . LEU A 1 193 ? 8.397 -5.179 -15.312 1.00 95.06 193 LEU A N 1
ATOM 1490 C CA . LEU A 1 193 ? 8.436 -3.912 -16.042 1.00 95.06 193 LEU A CA 1
ATOM 1491 C C . LEU A 1 193 ? 9.229 -4.047 -17.346 1.00 95.06 193 LEU A C 1
ATOM 1493 O O . LEU A 1 193 ? 8.720 -3.711 -18.413 1.00 95.06 193 LEU A O 1
ATOM 1497 N N . LYS A 1 194 ? 10.437 -4.621 -17.291 1.00 95.25 194 LYS A N 1
ATOM 1498 C CA . LYS A 1 194 ? 11.282 -4.865 -18.470 1.00 95.25 194 LYS A CA 1
ATOM 1499 C C . LYS A 1 194 ? 10.524 -5.642 -19.545 1.00 95.25 194 LYS A C 1
ATOM 1501 O O . LYS A 1 194 ? 10.525 -5.231 -20.700 1.00 95.25 194 LYS A O 1
ATOM 1506 N N . ARG A 1 195 ? 9.817 -6.721 -19.191 1.00 95.38 195 ARG A N 1
ATOM 1507 C CA . ARG A 1 195 ? 9.003 -7.482 -20.160 1.00 95.38 195 ARG A CA 1
ATOM 1508 C C . ARG A 1 195 ? 7.856 -6.659 -20.748 1.00 95.38 195 ARG A C 1
ATOM 1510 O O . ARG A 1 195 ? 7.582 -6.799 -21.939 1.00 95.38 195 ARG A O 1
ATOM 1517 N N . ALA A 1 196 ? 7.224 -5.803 -19.948 1.00 94.25 196 ALA A N 1
ATOM 1518 C CA . ALA A 1 196 ? 6.118 -4.961 -20.389 1.00 94.25 196 ALA A CA 1
ATOM 1519 C C . ALA A 1 196 ? 6.557 -3.884 -21.401 1.00 94.25 196 ALA A C 1
ATOM 1521 O O . ALA A 1 196 ? 5.839 -3.634 -22.374 1.00 94.25 196 ALA A O 1
ATOM 1522 N N . VAL A 1 197 ? 7.740 -3.279 -21.219 1.00 92.25 197 VAL A N 1
ATOM 1523 C CA . VAL A 1 197 ? 8.133 -2.055 -21.951 1.00 92.25 197 VAL A CA 1
ATOM 1524 C C . VAL A 1 197 ? 9.347 -2.191 -22.879 1.00 92.25 197 VAL A C 1
ATOM 1526 O O . VAL A 1 197 ? 9.492 -1.378 -23.790 1.00 92.25 197 VAL A O 1
ATOM 1529 N N . ALA A 1 198 ? 10.199 -3.216 -22.734 1.00 84.94 198 ALA A N 1
ATOM 1530 C CA . ALA A 1 198 ? 11.489 -3.291 -23.446 1.00 84.94 198 ALA A CA 1
ATOM 1531 C C . ALA A 1 198 ? 11.385 -3.344 -24.979 1.00 84.94 198 ALA A C 1
ATOM 1533 O O . ALA A 1 198 ? 12.354 -3.047 -25.673 1.00 84.94 198 ALA A O 1
ATOM 1534 N N . LYS A 1 199 ? 10.220 -3.705 -25.527 1.00 86.31 199 LYS A N 1
ATOM 1535 C CA . LYS A 1 199 ? 10.000 -3.771 -26.980 1.00 86.31 199 LYS A CA 1
ATOM 1536 C C . LYS A 1 199 ? 9.784 -2.401 -27.632 1.00 86.31 199 LYS A C 1
ATOM 1538 O O . LYS A 1 199 ? 9.783 -2.319 -28.855 1.00 86.31 199 LYS A O 1
ATOM 1543 N N . SER A 1 200 ? 9.553 -1.339 -26.857 1.00 89.75 200 SER A N 1
ATOM 1544 C CA . SER A 1 200 ? 9.275 -0.008 -27.399 1.00 89.75 200 SER A CA 1
ATOM 1545 C C . SER A 1 200 ? 9.727 1.082 -26.437 1.00 89.75 200 SER A C 1
ATOM 1547 O O . SER A 1 200 ? 9.112 1.303 -25.396 1.00 89.75 200 SER A O 1
ATOM 1549 N N . THR A 1 201 ? 10.753 1.839 -26.831 1.00 86.44 201 THR A N 1
ATOM 1550 C CA . THR A 1 201 ? 11.206 3.029 -26.093 1.00 86.44 201 THR A CA 1
ATOM 1551 C C . THR A 1 201 ? 10.072 4.030 -25.906 1.00 86.44 201 THR A C 1
ATOM 1553 O O . THR A 1 201 ? 9.937 4.607 -24.835 1.00 86.44 201 THR A O 1
ATOM 1556 N N . ARG A 1 202 ? 9.201 4.190 -26.913 1.00 88.19 202 ARG A N 1
ATOM 1557 C CA . ARG A 1 202 ? 8.021 5.059 -26.810 1.00 88.19 202 ARG A CA 1
ATOM 1558 C C . ARG A 1 202 ? 7.063 4.582 -25.717 1.00 88.19 202 ARG A C 1
ATOM 1560 O O . ARG A 1 202 ? 6.584 5.409 -24.951 1.00 88.19 202 ARG A O 1
ATOM 1567 N N . LYS A 1 203 ? 6.811 3.270 -25.636 1.00 88.19 203 LYS A N 1
ATOM 1568 C CA . LYS A 1 203 ? 5.973 2.671 -24.585 1.00 88.19 203 LYS A CA 1
ATOM 1569 C C . LYS A 1 203 ? 6.614 2.832 -23.209 1.00 88.19 203 LYS A C 1
ATOM 1571 O O . LYS A 1 203 ? 5.931 3.136 -22.241 1.00 88.19 203 LYS A O 1
ATOM 1576 N N . PHE A 1 204 ? 7.932 2.674 -23.120 1.00 88.12 204 PHE A N 1
ATOM 1577 C CA . PHE A 1 204 ? 8.630 2.876 -21.858 1.00 88.12 204 PHE A CA 1
ATOM 1578 C C . PHE A 1 204 ? 8.539 4.336 -21.397 1.00 88.12 204 PHE A C 1
ATOM 1580 O O . PHE A 1 204 ? 8.140 4.591 -20.267 1.00 88.12 204 PHE A O 1
ATOM 1587 N N . ILE A 1 205 ? 8.789 5.298 -22.290 1.00 86.19 205 ILE A N 1
ATOM 1588 C CA . ILE A 1 205 ? 8.620 6.725 -21.986 1.00 86.19 205 ILE A CA 1
ATOM 1589 C C . ILE A 1 205 ? 7.185 7.021 -21.534 1.00 86.19 205 ILE A C 1
ATOM 1591 O O . ILE A 1 205 ? 7.012 7.770 -20.582 1.00 86.19 205 ILE A O 1
ATOM 1595 N N . SER A 1 206 ? 6.155 6.421 -22.144 1.00 85.88 206 SER A N 1
ATOM 1596 C CA . SER A 1 206 ? 4.779 6.608 -21.656 1.00 85.88 206 SER A CA 1
ATOM 1597 C C . SER A 1 206 ? 4.525 5.969 -20.291 1.00 85.88 206 SER A C 1
ATOM 1599 O O . SER A 1 206 ? 3.738 6.513 -19.527 1.00 85.88 206 SER A O 1
ATOM 1601 N N . ALA A 1 207 ? 5.183 4.846 -19.987 1.00 86.00 207 ALA A N 1
ATOM 1602 C CA . ALA A 1 207 ? 5.012 4.114 -18.735 1.00 86.00 207 ALA A CA 1
ATOM 1603 C C . ALA A 1 207 ? 5.608 4.850 -17.531 1.00 86.00 207 ALA A C 1
ATOM 1605 O O . ALA A 1 207 ? 5.014 4.858 -16.461 1.00 86.00 207 ALA A O 1
ATOM 1606 N N . VAL A 1 208 ? 6.789 5.453 -17.687 1.00 83.81 208 VAL A N 1
ATOM 1607 C CA . VAL A 1 208 ? 7.455 6.182 -16.592 1.00 83.81 208 VAL A CA 1
ATOM 1608 C C . VAL A 1 208 ? 7.284 7.697 -16.699 1.00 83.81 208 VAL A C 1
ATOM 1610 O O . VAL A 1 208 ? 7.577 8.422 -15.761 1.00 83.81 208 VAL A O 1
ATOM 1613 N N . GLY A 1 209 ? 6.801 8.217 -17.825 1.00 83.44 209 GLY A N 1
ATOM 1614 C CA . GLY A 1 209 ? 6.545 9.642 -18.007 1.00 83.44 209 GLY A CA 1
ATOM 1615 C C . GLY A 1 209 ? 7.810 10.510 -17.870 1.00 83.44 209 GLY A C 1
ATOM 1616 O O . GLY A 1 209 ? 8.853 10.186 -18.451 1.00 83.44 209 GLY A O 1
ATOM 1617 N N . PRO A 1 210 ? 7.749 11.636 -17.134 1.00 78.19 210 PRO A N 1
ATOM 1618 C CA . PRO A 1 210 ? 8.818 12.639 -17.112 1.00 78.19 210 PRO A CA 1
ATOM 1619 C C . PRO A 1 210 ? 10.094 12.173 -16.397 1.00 78.19 210 PRO A C 1
ATOM 1621 O O . PRO A 1 210 ? 11.143 12.785 -16.578 1.00 78.19 210 PRO A O 1
ATOM 1624 N N . ILE A 1 211 ? 10.046 11.075 -15.635 1.00 81.12 211 ILE A N 1
ATOM 1625 C CA . ILE A 1 211 ? 11.223 10.500 -14.964 1.00 81.12 211 ILE A CA 1
ATOM 1626 C C . ILE A 1 211 ? 12.049 9.569 -15.862 1.00 81.12 211 ILE A C 1
ATOM 1628 O O . ILE A 1 211 ? 13.080 9.059 -15.429 1.00 81.12 211 ILE A O 1
ATOM 1632 N N . TRP A 1 212 ? 11.671 9.385 -17.132 1.00 83.88 212 TRP A N 1
ATOM 1633 C CA . TRP A 1 212 ? 12.457 8.622 -18.111 1.00 83.88 212 TRP A CA 1
ATOM 1634 C C . TRP A 1 212 ? 13.971 8.939 -18.125 1.00 83.88 212 TRP A C 1
ATOM 1636 O O . TRP A 1 212 ? 14.771 7.998 -18.173 1.00 83.88 212 TRP A O 1
ATOM 1646 N N . PRO A 1 213 ? 14.427 10.207 -18.037 1.00 86.69 213 PRO A N 1
ATOM 1647 C CA . PRO A 1 213 ? 15.859 10.510 -17.999 1.00 86.69 213 PRO A CA 1
ATOM 1648 C C . PRO A 1 213 ? 16.595 9.860 -16.816 1.00 86.69 213 PRO A C 1
ATOM 1650 O O . PRO A 1 213 ? 17.767 9.495 -16.948 1.00 86.69 213 PRO A O 1
ATOM 1653 N N . ILE A 1 214 ? 15.906 9.649 -15.687 1.00 87.62 214 ILE A N 1
ATOM 1654 C CA . ILE A 1 214 ? 16.457 8.992 -14.495 1.00 87.62 214 ILE A CA 1
ATOM 1655 C C . ILE A 1 214 ? 16.817 7.538 -14.811 1.00 87.62 214 ILE A C 1
ATOM 1657 O O . ILE A 1 214 ? 17.879 7.079 -14.398 1.00 87.62 214 ILE A O 1
ATOM 1661 N N . PHE A 1 215 ? 16.008 6.831 -15.609 1.00 90.69 215 PHE A N 1
ATOM 1662 C CA . PHE A 1 215 ? 16.309 5.454 -16.013 1.00 90.69 215 PHE A CA 1
ATOM 1663 C C . PHE A 1 215 ? 17.671 5.345 -16.707 1.00 90.69 215 PHE A C 1
ATOM 1665 O O . PHE A 1 215 ? 18.468 4.473 -16.367 1.00 90.69 215 PHE A O 1
ATOM 1672 N N . SER A 1 216 ? 17.970 6.248 -17.647 1.00 88.19 216 SER A N 1
ATOM 1673 C CA . SER A 1 216 ? 19.252 6.234 -18.367 1.00 88.19 216 SER A CA 1
ATOM 1674 C C . SER A 1 216 ? 20.434 6.469 -17.421 1.00 88.19 216 SER A C 1
ATOM 1676 O O . S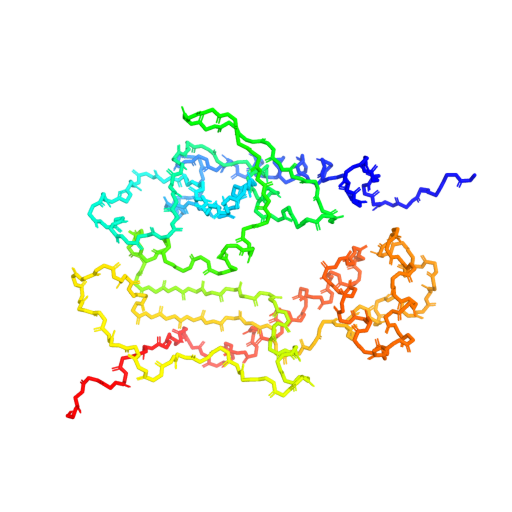ER A 1 216 ? 21.456 5.790 -17.518 1.00 88.19 216 SER A O 1
ATOM 1678 N N . LEU A 1 217 ? 20.280 7.386 -16.462 1.00 92.12 217 LEU A N 1
ATOM 1679 C CA . LEU A 1 217 ? 21.295 7.662 -15.448 1.00 92.12 217 LEU A CA 1
ATOM 1680 C C . LEU A 1 217 ? 21.513 6.465 -14.511 1.00 92.12 217 LEU A C 1
ATOM 1682 O O . LEU A 1 217 ? 22.658 6.083 -14.266 1.00 92.12 217 LEU A O 1
ATOM 1686 N N . LEU A 1 218 ? 20.433 5.852 -14.022 1.00 92.69 218 LEU A N 1
ATOM 1687 C CA . LEU A 1 218 ? 20.492 4.671 -13.159 1.00 92.69 218 LEU A CA 1
ATOM 1688 C C . LEU A 1 218 ? 21.117 3.485 -13.884 1.00 92.69 218 LEU A C 1
ATOM 1690 O O . LEU A 1 218 ? 22.004 2.840 -13.337 1.00 92.69 218 LEU A O 1
ATOM 1694 N N . LYS A 1 219 ? 20.714 3.236 -15.133 1.00 92.69 219 LYS A N 1
ATOM 1695 C CA . LYS A 1 219 ? 21.248 2.139 -15.944 1.00 92.69 219 LYS A CA 1
ATOM 1696 C C . LYS A 1 219 ? 22.760 2.264 -16.124 1.00 92.69 219 LYS A C 1
ATOM 1698 O O . LYS A 1 219 ? 23.465 1.268 -15.987 1.00 92.69 219 LYS A O 1
ATOM 1703 N N . ASN A 1 220 ? 23.255 3.476 -16.375 1.00 93.25 220 ASN A N 1
ATOM 1704 C CA . ASN A 1 220 ? 24.684 3.728 -16.552 1.00 93.25 220 ASN A CA 1
ATOM 1705 C C . ASN A 1 220 ? 25.485 3.607 -15.246 1.00 93.25 220 ASN A C 1
ATOM 1707 O O . ASN A 1 220 ? 26.641 3.199 -15.288 1.00 93.25 220 ASN A O 1
ATOM 1711 N N . LYS A 1 221 ? 24.899 3.968 -14.095 1.00 94.12 221 LYS A N 1
ATOM 1712 C CA . LYS A 1 221 ? 25.603 3.970 -12.800 1.00 94.12 221 LYS A CA 1
ATOM 1713 C C . LYS A 1 221 ? 25.498 2.660 -12.022 1.00 94.12 221 LYS A C 1
ATOM 1715 O O . LYS A 1 221 ? 26.458 2.270 -11.370 1.00 94.12 221 LYS A O 1
ATOM 1720 N N . LEU A 1 222 ? 24.330 2.025 -12.038 1.00 93.25 222 LEU A N 1
ATOM 1721 C CA . LEU A 1 222 ? 23.963 0.925 -11.134 1.00 93.25 222 LEU A CA 1
ATOM 1722 C C . LEU A 1 222 ? 23.611 -0.373 -11.875 1.00 93.25 222 LEU A C 1
ATOM 1724 O O . LEU A 1 222 ? 23.349 -1.399 -11.244 1.00 93.25 222 LEU A O 1
ATOM 1728 N N . GLY A 1 223 ? 23.620 -0.335 -13.208 1.00 94.50 223 GLY A N 1
ATOM 1729 C CA . GLY A 1 223 ? 23.251 -1.454 -14.061 1.00 94.50 223 GLY A CA 1
ATOM 1730 C C . GLY A 1 223 ? 21.763 -1.486 -14.402 1.00 94.50 223 GLY A C 1
ATOM 1731 O O . GLY A 1 223 ? 20.920 -0.820 -13.799 1.00 94.50 223 GLY A O 1
ATOM 1732 N N . GLU A 1 224 ? 21.443 -2.275 -15.424 1.00 93.69 224 GLU A N 1
ATOM 1733 C CA . GLU A 1 224 ? 20.100 -2.325 -15.998 1.00 93.69 224 GLU A CA 1
ATOM 1734 C C . GLU A 1 224 ? 19.057 -2.906 -15.035 1.00 93.69 224 GLU A C 1
ATOM 1736 O O . GLU A 1 224 ? 17.960 -2.359 -14.937 1.00 93.69 224 GLU A O 1
ATOM 1741 N N . ASP A 1 225 ? 19.393 -3.968 -14.301 1.00 93.69 225 ASP A N 1
ATOM 1742 C CA . ASP A 1 225 ? 18.444 -4.630 -13.399 1.00 93.69 225 ASP A CA 1
ATOM 1743 C C . ASP A 1 225 ? 17.986 -3.693 -12.273 1.00 93.69 225 ASP A C 1
ATOM 1745 O O . ASP A 1 225 ? 16.790 -3.586 -12.010 1.00 93.69 225 ASP A O 1
ATOM 1749 N N . VAL A 1 226 ? 18.916 -2.929 -11.685 1.00 94.06 226 VAL A N 1
ATOM 1750 C CA . VAL A 1 226 ? 18.601 -1.906 -10.671 1.00 94.06 226 VAL A CA 1
ATOM 1751 C C . VAL A 1 226 ? 17.736 -0.810 -11.261 1.00 94.06 226 VAL A C 1
ATOM 1753 O O . VAL A 1 226 ? 16.755 -0.408 -10.646 1.00 94.06 226 VAL A O 1
ATOM 1756 N N . ALA A 1 227 ? 18.070 -0.332 -12.460 1.00 93.94 227 ALA A N 1
ATOM 1757 C CA . ALA A 1 227 ? 17.295 0.718 -13.101 1.00 93.94 227 ALA A CA 1
ATOM 1758 C C . ALA A 1 227 ? 15.832 0.293 -13.305 1.00 93.94 227 ALA A C 1
ATOM 1760 O O . ALA A 1 227 ? 14.928 1.071 -13.011 1.00 93.94 227 ALA A O 1
ATOM 1761 N N . TYR A 1 228 ? 15.586 -0.943 -13.752 1.00 94.56 228 TYR A N 1
ATOM 1762 C CA . TYR A 1 228 ? 14.222 -1.459 -13.878 1.00 94.56 228 TYR A CA 1
ATOM 1763 C C . TYR A 1 228 ? 13.537 -1.679 -12.529 1.00 94.56 228 TYR A C 1
ATOM 1765 O O . TYR A 1 228 ? 12.344 -1.395 -12.436 1.00 94.56 228 TYR A O 1
ATOM 1773 N N . GLU A 1 229 ? 14.248 -2.144 -11.497 1.00 94.44 229 GLU A N 1
ATOM 1774 C CA . GLU A 1 229 ? 13.650 -2.294 -10.168 1.00 94.44 229 GLU A CA 1
ATOM 1775 C C . GLU A 1 229 ? 13.208 -0.941 -9.606 1.00 94.44 229 GLU A C 1
ATOM 1777 O O . GLU A 1 229 ? 12.064 -0.812 -9.187 1.00 94.44 229 GLU A O 1
ATOM 1782 N N . VAL A 1 230 ? 14.047 0.098 -9.679 1.00 91.94 230 VAL A N 1
ATOM 1783 C CA . VAL A 1 230 ? 13.672 1.449 -9.220 1.00 91.94 230 VAL A CA 1
ATOM 1784 C C . VAL A 1 230 ? 12.461 1.970 -9.992 1.00 91.94 230 VAL A C 1
ATOM 1786 O O . VAL A 1 230 ? 11.506 2.459 -9.395 1.00 91.94 230 VAL A O 1
ATOM 1789 N N . MET A 1 231 ? 12.468 1.844 -11.324 1.00 91.56 231 MET A N 1
ATOM 1790 C CA . MET A 1 231 ? 11.357 2.330 -12.148 1.00 91.56 231 MET A CA 1
ATOM 1791 C C . MET A 1 231 ? 10.050 1.570 -11.895 1.00 91.56 231 MET A C 1
ATOM 1793 O O . MET A 1 231 ? 8.981 2.116 -12.151 1.00 91.56 231 MET A O 1
ATOM 1797 N N . SER A 1 232 ? 10.103 0.343 -11.369 1.00 91.94 232 SER A N 1
ATOM 1798 C CA . SER A 1 232 ? 8.915 -0.471 -11.090 1.00 91.94 232 SER A CA 1
ATOM 1799 C C . SER A 1 232 ? 7.964 0.166 -10.059 1.00 91.94 232 SER A C 1
ATOM 1801 O O . SER A 1 232 ? 6.756 -0.045 -10.130 1.00 91.94 232 SER A O 1
ATOM 1803 N N . TYR A 1 233 ? 8.471 1.020 -9.165 1.00 87.75 233 TYR A N 1
ATOM 1804 C CA . TYR A 1 233 ? 7.675 1.687 -8.123 1.00 87.75 233 TYR A CA 1
ATOM 1805 C C . TYR A 1 233 ? 6.844 2.864 -8.645 1.00 87.75 233 TYR A C 1
ATOM 1807 O O . TYR A 1 233 ? 5.917 3.318 -7.985 1.00 87.75 233 TYR A O 1
ATOM 1815 N N . VAL A 1 234 ? 7.192 3.372 -9.825 1.00 86.06 234 VAL A N 1
ATOM 1816 C CA . VAL A 1 234 ? 6.658 4.619 -10.396 1.00 86.06 234 VAL A CA 1
ATOM 1817 C C . VAL A 1 234 ? 6.116 4.423 -11.815 1.00 86.06 234 VAL A C 1
ATOM 1819 O O . VAL A 1 234 ? 5.633 5.367 -12.435 1.00 86.06 234 VAL A O 1
ATOM 1822 N N . ALA A 1 235 ? 6.194 3.200 -12.344 1.00 88.81 235 ALA A N 1
ATOM 1823 C CA . ALA A 1 235 ? 5.717 2.865 -13.674 1.00 88.81 235 ALA A CA 1
ATOM 1824 C C . ALA A 1 235 ? 4.196 2.665 -13.698 1.00 88.81 235 ALA A C 1
ATOM 1826 O O . ALA A 1 235 ? 3.643 1.823 -12.992 1.00 88.81 235 ALA A O 1
ATOM 1827 N N . LEU A 1 236 ? 3.538 3.382 -14.605 1.00 87.94 236 LEU A N 1
ATOM 1828 C CA . LEU A 1 236 ? 2.119 3.273 -14.916 1.00 87.94 236 LEU A CA 1
ATOM 1829 C C . LEU A 1 236 ? 1.960 2.694 -16.327 1.00 87.94 236 LEU A C 1
ATOM 1831 O O . LEU A 1 236 ? 1.844 3.416 -17.314 1.00 87.94 236 LEU A O 1
ATOM 1835 N N . ASP A 1 237 ? 1.970 1.365 -16.430 1.00 90.94 237 ASP A N 1
ATOM 1836 C CA . ASP A 1 237 ? 1.729 0.644 -17.684 1.00 90.94 237 ASP A CA 1
ATOM 1837 C C . ASP A 1 237 ? 0.731 -0.504 -17.462 1.00 90.94 237 ASP A C 1
ATOM 1839 O O . ASP A 1 237 ? 0.906 -1.281 -16.521 1.00 90.94 237 ASP A O 1
ATOM 1843 N N . PRO A 1 238 ? -0.308 -0.658 -18.306 1.00 91.69 238 PRO A N 1
ATOM 1844 C CA . PRO A 1 238 ? -1.318 -1.697 -18.112 1.00 91.69 238 PRO A CA 1
ATOM 1845 C C . PRO A 1 238 ? -0.764 -3.125 -18.098 1.00 91.69 238 PRO A C 1
ATOM 1847 O O . PRO A 1 238 ? -1.253 -3.955 -17.332 1.00 91.69 238 PRO A O 1
ATOM 1850 N N . ASP A 1 239 ? 0.242 -3.434 -18.922 1.00 94.00 239 ASP A N 1
ATOM 1851 C CA . ASP A 1 239 ? 0.820 -4.781 -18.969 1.00 94.00 239 ASP A CA 1
ATOM 1852 C C . ASP A 1 239 ? 1.724 -5.027 -17.761 1.00 94.00 239 ASP A C 1
ATOM 1854 O O . ASP A 1 239 ? 1.726 -6.127 -17.207 1.00 94.00 239 ASP A O 1
ATOM 1858 N N . TYR A 1 240 ? 2.443 -3.996 -17.311 1.00 94.50 240 TYR A N 1
ATOM 1859 C CA . TYR A 1 240 ? 3.177 -4.047 -16.051 1.00 94.50 240 TYR A CA 1
ATOM 1860 C C . TYR A 1 240 ? 2.240 -4.296 -14.859 1.00 94.50 240 TYR A C 1
ATOM 1862 O O . TYR A 1 240 ? 2.459 -5.247 -14.111 1.00 94.50 240 TYR A O 1
ATOM 1870 N N . ILE A 1 241 ? 1.162 -3.513 -14.726 1.00 93.44 241 ILE A N 1
ATOM 1871 C CA . ILE A 1 241 ? 0.181 -3.638 -13.634 1.00 93.44 241 ILE A CA 1
ATOM 1872 C C . ILE A 1 241 ? -0.451 -5.035 -13.628 1.00 93.44 241 ILE A C 1
ATOM 1874 O O . ILE A 1 241 ? -0.501 -5.681 -12.580 1.00 93.44 241 ILE A O 1
ATOM 1878 N N . ARG A 1 242 ? -0.877 -5.549 -14.792 1.00 95.31 242 ARG A N 1
ATOM 1879 C CA . ARG A 1 242 ? -1.374 -6.933 -14.899 1.00 95.31 242 ARG A CA 1
ATOM 1880 C C . ARG A 1 242 ? -0.322 -7.943 -14.462 1.00 95.31 242 ARG A C 1
ATOM 1882 O O . ARG A 1 242 ? -0.638 -8.839 -13.690 1.00 95.31 242 ARG A O 1
ATOM 1889 N N . GLY A 1 243 ? 0.925 -7.772 -14.897 1.00 94.94 243 GLY A N 1
ATOM 1890 C CA . GLY A 1 243 ? 2.021 -8.653 -14.511 1.00 94.94 243 GLY A CA 1
ATOM 1891 C C . GLY A 1 243 ? 2.281 -8.672 -13.000 1.00 94.94 243 GLY A C 1
ATOM 1892 O O . GLY A 1 243 ? 2.579 -9.735 -12.456 1.00 94.94 243 GLY A O 1
ATOM 1893 N N . VAL A 1 244 ? 2.135 -7.536 -12.309 1.00 93.44 244 VAL A N 1
ATOM 1894 C CA . VAL A 1 244 ? 2.230 -7.453 -10.838 1.00 93.44 244 VAL A CA 1
ATOM 1895 C C . VAL A 1 244 ? 1.053 -8.168 -10.166 1.00 93.44 244 VAL A C 1
ATOM 1897 O O . VAL A 1 244 ? 1.262 -8.944 -9.233 1.00 93.44 244 VAL A O 1
ATOM 1900 N N . ILE A 1 245 ? -0.173 -7.979 -10.664 1.00 93.75 245 ILE A N 1
ATOM 1901 C CA . ILE A 1 245 ? -1.367 -8.670 -10.147 1.00 93.75 245 ILE A CA 1
ATOM 1902 C C . ILE A 1 245 ? -1.232 -10.190 -10.322 1.00 93.75 245 ILE A C 1
ATOM 1904 O O . ILE A 1 245 ? -1.430 -10.946 -9.370 1.00 93.75 245 ILE A O 1
ATOM 1908 N N . GLU A 1 246 ? -0.839 -10.650 -11.511 1.00 94.94 246 GLU A N 1
ATOM 1909 C CA . GLU A 1 246 ? -0.612 -12.069 -11.808 1.00 94.94 246 GLU A CA 1
ATOM 1910 C C . GLU A 1 246 ? 0.501 -12.661 -10.938 1.00 94.94 246 GLU A C 1
ATOM 1912 O O . GLU A 1 246 ? 0.370 -13.774 -10.427 1.00 94.94 246 GLU A O 1
ATOM 1917 N N . ARG A 1 247 ? 1.594 -11.916 -10.733 1.00 92.81 247 ARG A N 1
ATOM 1918 C CA . ARG A 1 247 ? 2.686 -12.288 -9.825 1.00 92.81 247 ARG A CA 1
ATOM 1919 C C . ARG A 1 247 ? 2.163 -12.521 -8.408 1.00 92.81 247 ARG A C 1
ATOM 1921 O O . ARG A 1 247 ? 2.391 -13.598 -7.858 1.00 92.81 247 ARG A O 1
ATOM 1928 N N . GLY A 1 248 ? 1.436 -11.551 -7.852 1.00 92.56 248 GLY A N 1
ATOM 1929 C CA . GLY A 1 248 ? 0.857 -11.644 -6.512 1.00 92.56 248 GLY A CA 1
ATOM 1930 C C . GLY A 1 248 ? -0.123 -12.811 -6.376 1.00 92.56 248 GLY A C 1
ATOM 1931 O O . GLY A 1 248 ? -0.037 -13.580 -5.416 1.00 92.56 248 GLY A O 1
ATOM 1932 N N . TYR A 1 249 ? -0.997 -13.005 -7.368 1.00 93.25 249 TYR A N 1
ATOM 1933 C CA . TYR A 1 249 ? -1.936 -14.127 -7.411 1.00 93.25 249 TYR A CA 1
ATOM 1934 C C . TYR A 1 249 ? -1.216 -15.481 -7.410 1.00 93.25 249 TYR A C 1
ATOM 1936 O O . TYR A 1 249 ? -1.520 -16.345 -6.585 1.00 93.25 249 TYR A O 1
ATOM 1944 N N . ASN A 1 250 ? -0.240 -15.665 -8.302 1.00 94.06 250 ASN A N 1
ATOM 1945 C CA . ASN A 1 250 ? 0.476 -16.929 -8.453 1.00 94.06 250 ASN A CA 1
ATOM 1946 C C . ASN A 1 250 ? 1.300 -17.273 -7.207 1.00 94.06 250 ASN A C 1
ATOM 1948 O O . ASN A 1 250 ? 1.265 -18.413 -6.742 1.00 94.06 250 ASN A O 1
ATOM 1952 N N . GLU A 1 251 ? 2.013 -16.299 -6.635 1.00 92.88 251 GLU A N 1
ATOM 1953 C CA . GLU A 1 251 ? 2.835 -16.519 -5.440 1.00 92.88 251 GLU A CA 1
ATOM 1954 C C . GLU A 1 251 ? 1.986 -16.804 -4.200 1.00 92.88 251 GLU A C 1
ATOM 1956 O O . GLU A 1 251 ? 2.296 -17.728 -3.441 1.00 92.88 251 GLU A O 1
ATOM 1961 N N . THR A 1 252 ? 0.875 -16.084 -4.032 1.00 92.00 252 THR A N 1
ATOM 1962 C CA . THR A 1 252 ? -0.063 -16.318 -2.924 1.00 92.00 252 THR A CA 1
ATOM 1963 C C . THR A 1 252 ? -0.757 -17.671 -3.072 1.00 92.00 252 THR A C 1
ATOM 1965 O O . THR A 1 252 ? -0.816 -18.442 -2.116 1.00 92.00 252 THR A O 1
ATOM 1968 N N . THR A 1 253 ? -1.209 -18.026 -4.278 1.00 92.56 253 THR A N 1
ATOM 1969 C CA . THR A 1 253 ? -1.833 -19.332 -4.548 1.00 92.56 253 THR A CA 1
ATOM 1970 C C . THR A 1 253 ? -0.856 -20.478 -4.302 1.00 92.56 253 THR A C 1
ATOM 1972 O O . THR A 1 253 ? -1.218 -21.476 -3.681 1.00 92.56 253 THR A O 1
ATOM 1975 N N . ALA A 1 254 ? 0.403 -20.338 -4.728 1.00 92.44 254 ALA A N 1
ATOM 1976 C CA . ALA A 1 254 ? 1.443 -21.325 -4.451 1.00 92.44 254 ALA A CA 1
ATOM 1977 C C . ALA A 1 254 ? 1.715 -21.469 -2.945 1.00 92.44 254 ALA A C 1
ATOM 1979 O O . ALA A 1 254 ? 1.920 -22.582 -2.467 1.00 92.44 254 ALA A O 1
ATOM 1980 N N . MET A 1 255 ? 1.685 -20.365 -2.190 1.00 89.12 255 MET A N 1
ATOM 1981 C CA . MET A 1 255 ? 1.853 -20.369 -0.734 1.00 89.12 255 MET A CA 1
ATOM 1982 C C . MET A 1 255 ? 0.691 -21.048 0.006 1.00 89.12 255 MET A C 1
ATOM 1984 O O . MET A 1 255 ? 0.912 -21.714 1.016 1.00 89.12 255 MET A O 1
ATOM 1988 N N . LEU A 1 256 ? -0.532 -20.883 -0.493 1.00 90.88 256 LEU A N 1
ATOM 1989 C CA . LEU A 1 256 ? -1.743 -21.481 0.074 1.00 90.88 256 LEU A CA 1
ATOM 1990 C C . LEU A 1 256 ? -2.017 -22.895 -0.460 1.00 90.88 256 LEU A C 1
ATOM 1992 O O . LEU A 1 256 ? -2.960 -23.555 -0.022 1.00 90.88 256 LEU A O 1
ATOM 1996 N N . ARG A 1 257 ? -1.207 -23.384 -1.405 1.00 91.00 257 ARG A N 1
ATOM 1997 C CA . ARG A 1 257 ? -1.410 -24.683 -2.042 1.00 91.00 257 ARG A CA 1
ATOM 1998 C C . ARG A 1 257 ? -1.408 -25.791 -0.993 1.00 91.00 257 ARG A C 1
ATOM 2000 O O . ARG A 1 257 ? -0.497 -25.887 -0.179 1.00 91.00 257 ARG A O 1
ATOM 2007 N N . ASN A 1 258 ? -2.426 -26.647 -1.048 1.00 85.69 258 ASN A N 1
ATOM 2008 C CA . ASN A 1 258 ? -2.653 -27.753 -0.112 1.00 85.69 258 ASN A CA 1
ATOM 2009 C C . ASN A 1 258 ? -2.935 -27.329 1.342 1.00 85.69 258 ASN A C 1
ATOM 2011 O O . ASN A 1 258 ? -3.070 -28.199 2.202 1.00 85.69 258 ASN A O 1
ATOM 2015 N N . LYS A 1 259 ? -3.089 -26.029 1.626 1.00 83.94 259 LYS A N 1
ATOM 2016 C CA . LYS A 1 259 ? -3.504 -25.547 2.943 1.00 83.94 259 LYS A CA 1
ATOM 2017 C C . LYS A 1 259 ? -5.025 -25.454 3.002 1.00 83.94 259 LYS A C 1
ATOM 2019 O O . LYS A 1 259 ? -5.647 -24.759 2.204 1.00 83.94 259 LYS A O 1
ATOM 2024 N N . ARG A 1 260 ? -5.637 -26.157 3.960 1.00 77.88 260 ARG A N 1
ATOM 2025 C CA . ARG A 1 260 ? -7.076 -26.014 4.263 1.00 77.88 260 ARG A CA 1
ATOM 2026 C C . ARG A 1 260 ? -7.367 -24.784 5.127 1.00 77.88 260 ARG A C 1
ATOM 2028 O O . ARG A 1 260 ? -8.499 -24.315 5.143 1.00 77.88 260 ARG A O 1
ATOM 2035 N N . GLN A 1 261 ? -6.361 -24.289 5.846 1.00 81.38 261 GLN A N 1
ATOM 2036 C CA . GLN A 1 261 ? -6.426 -23.118 6.717 1.00 81.38 261 GLN A CA 1
ATOM 2037 C C . GLN A 1 261 ? -5.116 -22.331 6.617 1.00 81.38 261 GLN A C 1
ATOM 2039 O O . GLN A 1 261 ? -4.066 -22.901 6.320 1.00 81.38 261 GLN A O 1
ATOM 2044 N N . ILE A 1 262 ? -5.185 -21.020 6.850 1.00 83.69 262 ILE A N 1
ATOM 2045 C CA . ILE A 1 262 ? -3.997 -20.168 6.935 1.00 83.69 262 ILE A CA 1
ATOM 2046 C C . ILE A 1 262 ? -3.308 -20.447 8.272 1.00 83.69 262 ILE A C 1
ATOM 2048 O O . ILE A 1 262 ? -3.910 -20.285 9.330 1.00 83.69 262 ILE A O 1
ATOM 2052 N N . GLU A 1 263 ? -2.049 -20.864 8.207 1.00 81.06 26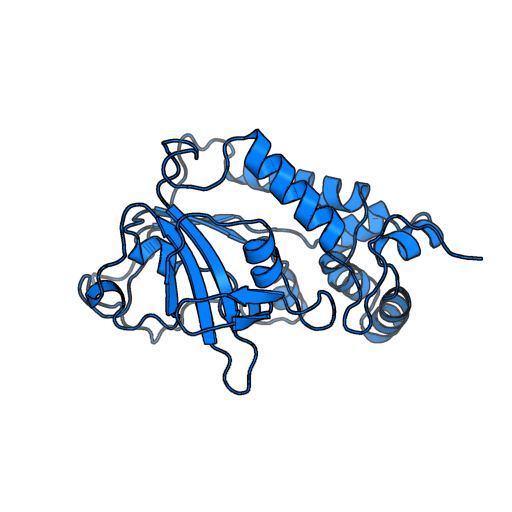3 GLU A N 1
ATOM 2053 C CA . GLU A 1 263 ? -1.185 -21.010 9.376 1.00 81.06 263 GLU A CA 1
ATOM 2054 C C . GLU A 1 263 ? -0.585 -19.648 9.701 1.00 81.06 263 GLU A C 1
ATOM 2056 O O . GLU A 1 263 ? 0.190 -19.098 8.913 1.00 81.06 263 GLU A O 1
ATOM 2061 N N . PHE A 1 264 ? -0.960 -19.104 10.850 1.00 80.62 264 PHE A N 1
ATOM 2062 C CA . PHE A 1 264 ? -0.331 -17.906 11.376 1.00 80.62 264 PHE A CA 1
ATOM 2063 C C . PHE A 1 264 ? 0.948 -18.292 12.109 1.00 80.62 264 PHE A C 1
ATOM 2065 O O . PHE A 1 264 ? 0.999 -19.316 12.792 1.00 80.62 264 PHE A O 1
ATOM 2072 N N . LYS A 1 265 ? 1.986 -17.469 11.973 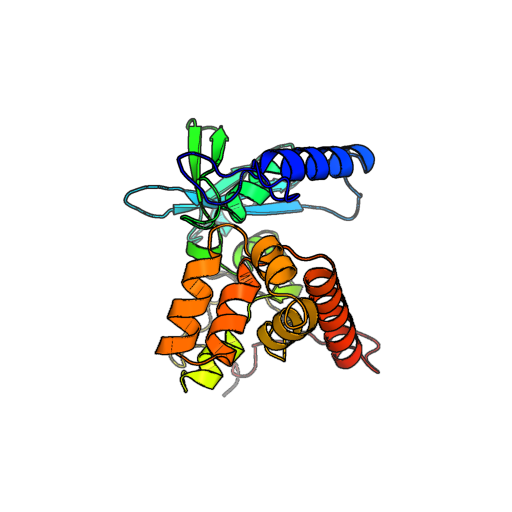1.00 73.50 265 LYS A N 1
ATOM 2073 C CA . LYS A 1 265 ? 3.171 -17.602 12.812 1.00 73.50 265 LYS A CA 1
ATOM 2074 C C . LYS A 1 265 ? 2.828 -17.077 14.195 1.00 73.50 265 LYS A C 1
ATOM 2076 O O . LYS A 1 265 ? 2.417 -15.924 14.342 1.00 73.50 265 LYS A O 1
ATOM 2081 N N . HIS A 1 266 ? 2.955 -17.954 15.181 1.00 64.50 266 HIS A N 1
ATOM 2082 C CA . HIS A 1 266 ? 2.910 -17.582 16.579 1.00 64.50 266 HIS A CA 1
ATOM 2083 C C . HIS A 1 266 ? 4.345 -17.276 16.998 1.00 64.50 266 HIS A C 1
ATOM 2085 O O . HIS A 1 266 ? 5.152 -18.188 17.141 1.00 64.50 266 HIS A O 1
ATOM 2091 N N . ASP A 1 267 ? 4.695 -16.002 17.163 1.00 56.00 267 ASP A N 1
ATOM 2092 C CA . ASP A 1 267 ? 6.083 -15.604 17.461 1.00 56.00 267 ASP A CA 1
ATOM 2093 C C . ASP A 1 267 ? 6.492 -15.920 18.927 1.00 56.00 267 ASP A C 1
ATOM 2095 O O . ASP A 1 267 ? 7.195 -15.141 19.568 1.00 56.00 267 ASP A O 1
ATOM 2099 N N . ALA A 1 268 ? 5.879 -16.924 19.572 1.00 48.16 268 ALA A N 1
ATOM 2100 C CA . ALA A 1 268 ? 5.951 -17.168 21.022 1.00 48.16 268 ALA A CA 1
ATOM 2101 C C . ALA A 1 268 ? 6.926 -18.282 21.433 1.00 48.16 268 ALA A C 1
ATOM 2103 O O . ALA A 1 268 ? 6.972 -18.639 22.609 1.00 48.16 268 ALA A O 1
ATOM 2104 N N . GLU A 1 269 ? 7.718 -18.822 20.508 1.00 42.12 269 GLU A N 1
ATOM 2105 C CA . GLU A 1 269 ? 8.783 -19.762 20.867 1.00 42.12 269 GLU A CA 1
ATOM 2106 C C . GLU A 1 269 ? 9.987 -19.017 21.459 1.00 42.12 269 GLU A C 1
ATOM 2108 O O . GLU A 1 269 ? 10.917 -18.666 20.749 1.00 42.12 269 GLU A O 1
ATOM 2113 N N . GLU A 1 270 ? 9.883 -18.701 22.753 1.00 41.53 270 GLU A N 1
ATOM 2114 C CA . GLU A 1 270 ? 10.921 -18.835 23.798 1.00 41.53 270 GLU A CA 1
ATOM 2115 C C . GLU A 1 270 ? 10.403 -18.224 25.115 1.00 41.53 270 GLU A C 1
ATOM 2117 O O . GLU A 1 270 ? 10.971 -17.320 25.719 1.00 41.53 270 GLU A O 1
ATOM 2122 N N . VAL A 1 271 ? 9.258 -18.718 25.584 1.00 38.94 271 VAL A N 1
ATOM 2123 C CA . VAL A 1 271 ? 8.856 -18.562 26.986 1.00 38.94 271 VAL A CA 1
ATOM 2124 C C . VAL A 1 271 ? 8.707 -19.969 27.532 1.00 38.94 271 VAL A C 1
ATOM 2126 O O . VAL A 1 271 ? 7.596 -20.482 27.573 1.00 38.94 271 VAL A O 1
ATOM 2129 N N . LEU A 1 272 ? 9.842 -20.619 27.812 1.00 36.59 272 LEU A N 1
ATOM 2130 C CA . LEU A 1 272 ? 10.050 -21.674 28.818 1.00 36.59 272 LEU A CA 1
ATOM 2131 C C . LEU A 1 272 ? 11.437 -22.318 28.615 1.00 36.59 272 LEU A C 1
ATOM 2133 O O . LEU A 1 272 ? 11.564 -23.356 27.967 1.00 36.59 272 LEU A O 1
ATOM 2137 N N . ALA A 1 273 ? 12.455 -21.698 29.212 1.00 30.64 273 ALA A N 1
ATOM 2138 C CA . ALA A 1 273 ? 13.624 -22.349 29.807 1.00 30.64 273 ALA A CA 1
ATOM 2139 C C . ALA A 1 273 ? 14.180 -21.427 30.899 1.00 30.64 273 ALA A C 1
ATOM 2141 O O . ALA A 1 273 ? 14.394 -20.233 30.595 1.00 30.64 273 ALA A O 1
#

Secondary structure (DSSP, 8-state):
-----SSPPP-SS-S---HHHHHHHHHHHHHTT-SSTTTS-TT--EEEEEEEE-SSS-EEEEEEEESSPPPSGGGTT-SSEEEE-S---HHHHHHHT--TTTS--EEEEETTEEEEEE-GGGT-SS-HHHHHHTT-SEEEEE----HHHHHHHHTPPP----TT-PPPPTTSSSPPPSEEEEE--SS-SHHHHHHHHTT-HHHHHHHHGGGHHHHHHHHHHH-HHHHHHHHHTT---HHHHHHHHHHHHHHHHHHHTT-SS---B-TTTTS--

Radius of gyration: 20.76 Å; chains: 1; bounding box: 49×50×60 Å

pLDDT: mean 82.08, std 15.59, range [25.55, 95.75]

Sequence (273 aa):
LQYMSPGPNPSSSSIFDPSPLMHRVDQVINDYGGLTPEKRAPCLKAIGVMATVEGATRKPILFMSSHKRIDQQMMAGAFYEICYLDELHAKHGFASAALPSVLPPVELDTEEGSVHLIDGGISQNVPVDPAVRLGANRVIVIDISGRNWWLDRYGESHDTRPEWELAAGPETFCLRPPETFLIRPRQPLGPILKRAVAKSTRKFISAVGPIWPIFSLLKNKLGEDVAYEVMSYVALDPDYIRGVIERGYNETTAMLRNKRQIEFKHDAEEVLA